Protein AF-A0A5J4UKJ0-F1 (afdb_monomer)

pLDDT: mean 83.75, std 16.02, range [22.34, 98.19]

Structure (mmCIF, N/CA/C/O backbone):
data_AF-A0A5J4UKJ0-F1
#
_entry.id   AF-A0A5J4UKJ0-F1
#
loop_
_atom_site.group_PDB
_atom_site.id
_atom_site.type_symbol
_atom_site.label_atom_id
_atom_site.label_alt_id
_atom_site.label_comp_id
_atom_site.label_asym_id
_atom_site.label_entity_id
_atom_site.label_seq_id
_atom_site.pdbx_PDB_ins_code
_atom_site.Cartn_x
_atom_site.Cartn_y
_atom_site.Cartn_z
_atom_site.occupancy
_atom_site.B_iso_or_equiv
_atom_site.auth_seq_id
_atom_site.auth_comp_id
_atom_site.auth_asym_id
_atom_site.auth_atom_id
_atom_site.pdbx_PDB_model_num
ATOM 1 N N . MET A 1 1 ? 19.623 18.572 -27.102 1.00 24.42 1 MET A N 1
ATOM 2 C CA . MET A 1 1 ? 20.780 17.659 -27.180 1.00 24.42 1 MET A CA 1
ATOM 3 C C . MET A 1 1 ? 20.244 16.347 -27.713 1.00 24.42 1 MET A C 1
ATOM 5 O O . MET A 1 1 ? 19.317 15.812 -27.127 1.00 24.42 1 MET A O 1
ATOM 9 N N . GLN A 1 2 ? 20.684 15.974 -28.908 1.00 22.34 2 GLN A N 1
ATOM 10 C CA . GLN A 1 2 ? 20.144 14.882 -29.719 1.00 22.34 2 GLN A CA 1
ATOM 11 C C . GLN A 1 2 ? 20.624 13.553 -29.116 1.00 22.34 2 GLN A C 1
ATOM 13 O O . GLN A 1 2 ? 21.831 13.385 -28.969 1.00 22.34 2 GLN A O 1
ATOM 18 N N . MET A 1 3 ? 19.720 12.648 -28.732 1.00 24.41 3 MET A N 1
ATOM 19 C CA . MET A 1 3 ? 20.091 11.296 -28.297 1.00 24.41 3 MET A CA 1
ATOM 20 C C . MET A 1 3 ? 19.554 10.270 -29.291 1.00 24.41 3 MET A C 1
ATOM 22 O O . MET A 1 3 ? 18.422 10.373 -29.759 1.00 24.41 3 MET A O 1
ATOM 26 N N . ALA A 1 4 ? 20.449 9.363 -29.677 1.00 22.36 4 ALA A N 1
ATOM 27 C CA . ALA A 1 4 ? 20.263 8.343 -30.693 1.00 22.36 4 ALA A CA 1
ATOM 28 C C . ALA A 1 4 ? 19.383 7.204 -30.164 1.00 22.36 4 ALA A C 1
ATOM 30 O O . ALA A 1 4 ? 19.589 6.719 -29.054 1.00 22.36 4 ALA A O 1
ATOM 31 N N . PHE A 1 5 ? 18.421 6.790 -30.985 1.00 34.31 5 PHE A N 1
ATOM 32 C CA . PHE A 1 5 ? 17.485 5.705 -30.714 1.00 34.31 5 PHE A CA 1
ATOM 33 C C . PHE A 1 5 ? 18.082 4.388 -31.219 1.00 34.31 5 PHE A C 1
ATOM 35 O O . PHE A 1 5 ? 18.446 4.302 -32.392 1.00 34.31 5 PHE A O 1
ATOM 42 N N . ASN A 1 6 ? 18.181 3.374 -30.355 1.00 27.73 6 ASN A N 1
ATOM 43 C CA . ASN A 1 6 ? 18.353 1.992 -30.804 1.00 27.73 6 ASN A CA 1
ATOM 44 C C . ASN A 1 6 ? 16.965 1.408 -31.108 1.00 27.73 6 ASN A C 1
ATOM 46 O O . ASN A 1 6 ? 15.985 1.736 -30.444 1.00 27.73 6 ASN A O 1
ATOM 50 N N . GLU A 1 7 ? 16.895 0.624 -32.177 1.00 33.03 7 GLU A N 1
ATOM 51 C CA . GLU A 1 7 ? 15.689 0.315 -32.947 1.00 33.03 7 GLU A CA 1
ATOM 52 C C . GLU A 1 7 ? 14.550 -0.350 -32.141 1.00 33.03 7 GLU A C 1
ATOM 54 O O . GLU A 1 7 ? 14.769 -1.194 -31.274 1.00 33.03 7 GLU A O 1
ATOM 59 N N . THR A 1 8 ? 13.313 0.020 -32.509 1.00 34.66 8 THR A N 1
ATOM 60 C CA . THR A 1 8 ? 11.993 -0.458 -32.032 1.00 34.66 8 THR A CA 1
ATOM 61 C C . THR A 1 8 ? 11.565 -0.096 -30.602 1.00 34.66 8 THR A C 1
ATOM 63 O O . THR A 1 8 ? 11.356 -0.949 -29.753 1.00 34.66 8 THR A O 1
ATOM 66 N N . THR A 1 9 ? 11.276 1.186 -30.371 1.00 39.12 9 THR A N 1
ATOM 67 C CA . THR A 1 9 ? 10.299 1.620 -29.354 1.00 39.12 9 THR A CA 1
ATOM 68 C C . THR A 1 9 ? 9.378 2.660 -29.987 1.00 39.12 9 THR A C 1
ATOM 70 O O . THR A 1 9 ? 9.799 3.765 -30.321 1.00 39.12 9 THR A O 1
ATOM 73 N N . HIS A 1 10 ? 8.116 2.297 -30.217 1.00 35.12 10 HIS A N 1
ATOM 74 C CA . HIS A 1 10 ? 7.087 3.256 -30.615 1.00 35.12 10 HIS A CA 1
ATOM 75 C C . HIS A 1 10 ? 6.505 3.892 -29.348 1.00 35.12 10 HIS A C 1
ATOM 77 O O . HIS A 1 10 ? 5.728 3.259 -28.641 1.00 35.12 10 HIS A O 1
ATOM 83 N N . ILE A 1 11 ? 6.889 5.138 -29.064 1.00 50.06 11 ILE A N 1
ATOM 84 C CA . ILE A 1 11 ? 6.358 5.955 -27.964 1.00 50.06 11 ILE A CA 1
ATOM 85 C C . ILE A 1 11 ? 5.859 7.274 -28.561 1.00 50.06 11 ILE A C 1
ATOM 87 O O . ILE A 1 11 ? 6.672 7.982 -29.138 1.00 50.06 11 ILE A O 1
ATOM 91 N N . GLU A 1 12 ? 4.561 7.579 -28.429 1.00 34.72 12 GLU A N 1
ATOM 92 C CA . GLU A 1 12 ? 3.925 8.914 -28.274 1.00 34.72 12 GLU A CA 1
ATOM 93 C C . GLU A 1 12 ? 2.389 8.723 -28.093 1.00 34.72 12 GLU A C 1
ATOM 95 O O . GLU A 1 12 ? 1.865 7.759 -28.655 1.00 34.72 12 GLU A O 1
ATOM 100 N N . PRO A 1 13 ? 1.637 9.591 -27.361 1.00 44.81 13 PRO A N 1
ATOM 101 C CA . PRO A 1 13 ? 1.963 10.985 -27.049 1.00 44.81 13 PRO A CA 1
ATOM 102 C C . PRO A 1 13 ? 1.924 11.407 -25.565 1.00 44.81 13 PRO A C 1
ATOM 104 O O . PRO A 1 13 ? 1.395 10.738 -24.677 1.00 44.81 13 PRO A O 1
ATOM 107 N N . LEU A 1 14 ? 2.486 12.608 -25.368 1.00 49.25 14 LEU A N 1
ATOM 108 C CA . LEU A 1 14 ? 2.484 13.463 -24.181 1.00 49.25 14 LEU A CA 1
ATOM 109 C C . LEU A 1 14 ? 1.100 13.647 -23.527 1.00 49.25 14 LEU A C 1
ATOM 111 O O . LEU A 1 14 ? 0.116 13.901 -24.217 1.00 49.25 14 LEU A O 1
ATOM 115 N N . ASN A 1 15 ? 1.094 13.737 -22.190 1.00 41.84 15 ASN A N 1
ATOM 116 C CA . ASN A 1 15 ? 0.658 14.950 -21.481 1.00 41.84 15 ASN A CA 1
ATOM 117 C C . ASN A 1 15 ? 1.256 15.005 -20.062 1.00 41.84 15 ASN A C 1
ATOM 119 O O . ASN A 1 15 ? 0.846 14.228 -19.214 1.00 41.84 15 ASN A O 1
ATOM 123 N N . SER A 1 16 ? 2.228 15.928 -19.919 1.00 45.34 16 SER A N 1
ATOM 124 C CA . SER A 1 16 ? 2.853 16.619 -18.763 1.00 45.34 16 SER A CA 1
ATOM 125 C C . SER A 1 16 ? 3.630 15.903 -17.637 1.00 45.34 16 SER A C 1
ATOM 127 O O . SER A 1 16 ? 3.549 16.346 -16.499 1.00 45.34 16 SER A O 1
ATOM 129 N N . ALA A 1 17 ? 4.508 14.932 -17.901 1.00 48.66 17 ALA A N 1
ATOM 130 C CA . ALA A 1 17 ? 5.599 14.635 -16.952 1.00 48.66 17 ALA A CA 1
ATOM 131 C C . ALA A 1 17 ? 6.790 15.596 -17.164 1.00 48.66 17 ALA A C 1
ATOM 133 O O . ALA A 1 17 ? 7.123 15.917 -18.306 1.00 48.66 17 ALA A O 1
ATOM 134 N N . LYS A 1 18 ? 7.448 16.055 -16.083 1.00 50.41 18 LYS A N 1
ATOM 135 C CA . LYS A 1 18 ? 8.564 17.030 -16.141 1.00 50.41 18 LYS A CA 1
ATOM 136 C C . LYS A 1 18 ? 9.736 16.519 -16.979 1.00 50.41 18 LYS A C 1
ATOM 138 O O . LYS A 1 18 ? 10.381 17.298 -17.680 1.00 50.41 18 LYS A O 1
ATOM 143 N N . GLN A 1 19 ? 10.008 15.219 -16.903 1.00 53.56 19 GLN A N 1
ATOM 144 C CA . GLN A 1 19 ? 11.023 14.574 -17.716 1.00 53.56 19 GLN A CA 1
ATOM 145 C C . GLN A 1 19 ? 10.662 13.109 -17.959 1.00 53.56 19 GLN A C 1
ATOM 147 O O . GLN A 1 19 ? 10.437 12.356 -17.015 1.00 53.56 19 GLN A O 1
ATOM 152 N N . VAL A 1 20 ? 10.629 12.731 -19.236 1.00 57.94 20 VAL A N 1
ATOM 153 C CA . VAL A 1 20 ? 10.491 11.350 -19.697 1.00 57.94 20 VAL A CA 1
ATOM 154 C C . VAL A 1 20 ? 11.797 10.966 -20.386 1.00 57.94 20 VAL A C 1
ATOM 156 O O . VAL A 1 20 ? 12.246 11.691 -21.277 1.00 57.94 20 VAL A O 1
ATOM 159 N N . ARG A 1 21 ? 12.429 9.865 -19.969 1.00 57.31 21 ARG A N 1
ATOM 160 C CA . ARG A 1 21 ? 13.635 9.316 -20.616 1.00 57.31 21 ARG A CA 1
ATOM 161 C C . ARG A 1 21 ? 13.421 7.852 -20.982 1.00 57.31 21 ARG A C 1
ATOM 163 O O . ARG A 1 21 ? 12.745 7.131 -20.256 1.00 57.31 21 ARG A O 1
ATOM 170 N N . THR A 1 22 ? 14.019 7.410 -22.082 1.00 59.03 22 THR A N 1
ATOM 171 C CA . THR A 1 22 ? 14.169 5.984 -22.395 1.00 59.03 22 THR A CA 1
ATOM 172 C C . THR A 1 22 ? 15.401 5.488 -21.640 1.00 59.03 22 THR A C 1
ATOM 174 O O . THR A 1 22 ? 16.513 5.762 -22.091 1.00 59.03 22 THR A O 1
ATOM 177 N N . ASN A 1 23 ? 15.205 4.826 -20.494 1.00 61.12 23 ASN A N 1
ATOM 178 C CA . ASN A 1 23 ? 16.255 4.296 -19.612 1.00 61.12 23 ASN A CA 1
ATOM 179 C C . ASN A 1 23 ? 17.172 5.367 -18.961 1.00 61.12 23 ASN A C 1
ATOM 181 O O . ASN A 1 23 ? 17.972 6.029 -19.624 1.00 61.12 23 ASN A O 1
ATOM 185 N N . GLU A 1 24 ? 17.086 5.526 -17.636 1.00 64.06 24 GLU A N 1
ATOM 186 C CA . GLU A 1 24 ? 17.985 6.385 -16.848 1.00 64.06 24 GLU A CA 1
ATOM 187 C C . GLU A 1 24 ? 18.801 5.529 -15.878 1.00 64.06 24 GLU A C 1
ATOM 189 O O . GLU A 1 24 ? 18.256 4.823 -15.033 1.00 64.06 24 GLU A O 1
ATOM 194 N N . GLY A 1 25 ? 20.128 5.550 -16.035 1.00 68.31 25 GLY A N 1
ATOM 195 C CA . GLY A 1 25 ? 21.046 4.829 -15.152 1.00 68.31 25 GLY A CA 1
ATOM 196 C C . GLY A 1 25 ? 20.957 3.300 -15.213 1.00 68.31 25 GLY A C 1
ATOM 197 O O . GLY A 1 25 ? 21.707 2.656 -14.492 1.00 68.31 25 GLY A O 1
ATOM 198 N N . GLY A 1 26 ? 20.116 2.711 -16.073 1.00 79.56 26 GLY A N 1
ATOM 199 C CA . GLY A 1 26 ? 19.833 1.271 -16.134 1.00 79.56 26 GLY A CA 1
ATOM 200 C C . GLY A 1 26 ? 18.426 0.885 -15.657 1.00 79.56 26 GLY A C 1
ATOM 201 O O . GLY A 1 26 ? 18.104 -0.303 -15.666 1.00 79.56 26 GLY A O 1
ATOM 202 N N . SER A 1 27 ? 17.596 1.854 -15.250 1.00 88.94 27 SER A N 1
ATOM 203 C CA . SER A 1 27 ? 16.223 1.645 -14.771 1.00 88.94 27 SER A CA 1
ATOM 204 C C . SER A 1 27 ? 15.179 2.276 -15.702 1.00 88.94 27 SER A C 1
ATOM 206 O O . SER A 1 27 ? 15.446 3.282 -16.365 1.00 88.94 27 SER A O 1
ATOM 208 N N . GLY A 1 28 ? 13.974 1.699 -15.749 1.00 87.50 28 GLY A N 1
ATOM 209 C CA . GLY A 1 28 ? 12.903 2.156 -16.643 1.00 87.50 28 GLY A CA 1
ATOM 210 C C . GLY A 1 28 ? 13.187 1.773 -18.093 1.00 87.50 28 GLY A C 1
ATOM 211 O O . GLY A 1 28 ? 13.307 2.646 -18.955 1.00 87.50 28 GLY A O 1
ATOM 212 N N . GLY A 1 29 ? 13.356 0.470 -18.339 1.00 87.19 29 GLY A N 1
ATOM 213 C CA . GLY A 1 29 ? 13.814 -0.089 -19.614 1.00 87.19 29 GLY A CA 1
ATOM 214 C C . GLY A 1 29 ? 13.013 0.384 -20.830 1.00 87.19 29 GLY A C 1
ATOM 215 O O . GLY A 1 29 ? 13.587 0.552 -21.903 1.00 87.19 29 GLY A O 1
ATOM 216 N N . GLY A 1 30 ? 11.718 0.660 -20.655 1.00 86.94 30 GLY A N 1
ATOM 217 C CA . GLY A 1 30 ? 10.906 1.390 -21.626 1.00 86.94 30 GLY A CA 1
ATOM 218 C C . GLY A 1 30 ? 10.873 2.887 -21.327 1.00 86.94 30 GLY A C 1
ATOM 219 O O . GLY A 1 30 ? 11.176 3.712 -22.192 1.00 86.94 30 GLY A O 1
ATOM 220 N N . MET A 1 31 ? 10.506 3.245 -20.094 1.00 88.25 31 MET A N 1
ATOM 221 C CA . MET A 1 31 ? 10.308 4.632 -19.700 1.00 88.25 31 MET A CA 1
ATOM 222 C C . MET A 1 31 ? 10.701 4.918 -18.250 1.00 88.25 31 MET A C 1
ATOM 224 O O . MET A 1 31 ? 10.338 4.194 -17.328 1.00 88.25 31 MET A O 1
ATOM 228 N N . TYR A 1 32 ? 11.372 6.047 -18.051 1.00 89.25 32 TYR A N 1
ATOM 229 C CA . TYR A 1 32 ? 11.658 6.645 -16.755 1.00 89.25 32 TYR A CA 1
ATOM 230 C C . TYR A 1 32 ? 10.887 7.960 -16.631 1.00 89.25 32 TYR A C 1
ATOM 232 O O . TYR A 1 32 ? 11.041 8.857 -17.466 1.00 89.25 32 TYR A O 1
ATOM 240 N N . ILE A 1 33 ? 10.052 8.069 -15.600 1.00 85.81 33 ILE A N 1
ATOM 241 C CA . ILE A 1 33 ? 9.220 9.232 -15.309 1.00 85.81 33 ILE A CA 1
ATOM 242 C C . ILE A 1 33 ? 9.657 9.831 -13.979 1.00 85.81 33 ILE A C 1
ATOM 244 O O . ILE A 1 33 ? 9.431 9.249 -12.918 1.00 85.81 33 ILE A O 1
ATOM 248 N N . TYR A 1 34 ? 10.175 11.053 -14.043 1.00 86.38 34 TYR A N 1
ATOM 249 C CA . TYR A 1 34 ? 10.344 11.890 -12.863 1.00 86.38 34 TYR A CA 1
ATOM 250 C C . TYR A 1 34 ? 9.135 12.816 -12.709 1.00 86.38 34 TYR A C 1
ATOM 252 O O . TYR A 1 34 ? 8.921 13.731 -13.517 1.00 86.38 34 TYR A O 1
ATOM 260 N N . PHE A 1 35 ? 8.342 12.580 -11.670 1.00 80.88 35 PHE A N 1
ATOM 261 C CA . PHE A 1 35 ? 7.152 13.354 -11.350 1.00 80.88 35 PHE A CA 1
ATOM 262 C C . PHE A 1 35 ? 7.459 14.408 -10.280 1.00 80.88 35 PHE A C 1
ATOM 264 O O . PHE A 1 35 ? 7.942 14.097 -9.195 1.00 80.88 35 PHE A O 1
ATOM 271 N N . ASP A 1 36 ? 7.168 15.673 -10.584 1.00 76.44 36 ASP A N 1
ATOM 272 C CA . ASP A 1 36 ? 7.397 16.799 -9.677 1.00 76.44 36 ASP A CA 1
ATOM 273 C C . ASP A 1 36 ? 6.064 17.466 -9.329 1.00 76.44 36 ASP A C 1
ATOM 275 O O . ASP A 1 36 ? 5.460 18.142 -10.166 1.00 76.44 36 ASP A O 1
ATOM 279 N N . ILE A 1 37 ? 5.615 17.262 -8.087 1.00 68.62 37 ILE A N 1
ATOM 280 C CA . ILE A 1 37 ? 4.301 17.704 -7.594 1.00 68.62 37 ILE A CA 1
ATOM 281 C C . ILE A 1 37 ? 4.169 19.228 -7.466 1.00 68.62 37 ILE A C 1
ATOM 283 O O . ILE A 1 37 ? 3.051 19.727 -7.362 1.00 68.62 37 ILE A O 1
ATOM 287 N N . TYR A 1 38 ? 5.276 19.984 -7.454 1.00 69.75 38 TYR A N 1
ATOM 288 C CA . TYR A 1 38 ? 5.219 21.448 -7.347 1.00 69.75 38 TYR A CA 1
ATOM 289 C C . TYR A 1 38 ? 4.895 22.141 -8.665 1.00 69.75 38 TYR A C 1
ATOM 291 O O . TYR A 1 38 ? 4.539 23.322 -8.675 1.00 69.75 38 TYR A O 1
ATOM 299 N N . TYR A 1 39 ? 5.007 21.420 -9.774 1.00 69.56 39 TYR A N 1
ATOM 300 C CA . TYR A 1 39 ? 4.634 21.917 -11.086 1.00 69.56 39 TYR A CA 1
ATOM 301 C C . TYR A 1 39 ? 3.359 21.213 -11.543 1.00 69.56 39 TYR A C 1
ATOM 303 O O . TYR A 1 39 ? 3.155 20.052 -11.189 1.00 69.56 39 TYR A O 1
ATOM 311 N N . PRO A 1 40 ? 2.495 21.880 -12.330 1.00 65.31 40 PRO A N 1
ATOM 312 C CA . PRO A 1 40 ? 1.304 21.265 -12.906 1.00 65.31 40 PRO A CA 1
ATOM 313 C C . PRO A 1 40 ? 1.717 20.205 -13.937 1.00 65.31 40 PRO A C 1
ATOM 315 O O . PRO A 1 40 ? 1.754 20.445 -15.144 1.00 65.31 40 PRO A O 1
ATOM 318 N N . SER A 1 41 ? 2.070 19.037 -13.418 1.00 73.25 41 SER A N 1
ATOM 319 C CA . SER A 1 41 ? 2.461 17.846 -14.148 1.00 73.25 41 SER A CA 1
ATOM 320 C C . SER A 1 41 ? 1.328 16.832 -14.049 1.00 73.25 41 SER A C 1
ATOM 322 O O . SER A 1 41 ? 0.650 16.740 -13.027 1.00 73.25 41 SER A O 1
ATOM 324 N N . SER A 1 42 ? 1.108 16.090 -15.121 1.00 80.44 42 SER A N 1
ATOM 325 C CA . SER A 1 42 ? 0.169 14.985 -15.188 1.00 80.44 42 SER A CA 1
ATOM 326 C C . SER A 1 42 ? 0.782 13.852 -16.007 1.00 80.44 42 SER A C 1
ATOM 328 O O . SER A 1 42 ? 1.754 14.049 -16.725 1.00 80.44 42 SER A O 1
ATOM 330 N N . PHE A 1 43 ? 0.269 12.645 -15.866 1.00 83.44 43 PHE A N 1
ATOM 331 C CA . PHE A 1 43 ? 0.560 11.538 -16.757 1.00 83.44 43 PHE A CA 1
ATOM 332 C C . PHE A 1 43 ? -0.701 10.684 -16.828 1.00 83.44 43 PHE A C 1
ATOM 334 O O . PHE A 1 43 ? -1.025 9.931 -15.908 1.00 83.44 43 PHE A O 1
ATOM 341 N N . LEU A 1 44 ? -1.452 10.891 -17.909 1.00 87.00 44 LEU A N 1
ATOM 342 C CA . LEU A 1 44 ? -2.802 10.362 -18.103 1.00 87.00 44 LEU A CA 1
ATOM 343 C C . LEU A 1 44 ? -2.904 9.621 -19.450 1.00 87.00 44 LEU A C 1
ATOM 345 O O . LEU A 1 44 ? -3.649 10.061 -20.334 1.00 87.00 44 LEU A O 1
ATOM 349 N N . PRO A 1 45 ? -2.130 8.542 -19.675 1.00 82.56 45 PRO A N 1
ATOM 350 C CA . PRO A 1 45 ? -2.221 7.778 -20.914 1.00 82.56 45 PRO A CA 1
ATOM 351 C C . PRO A 1 45 ? -3.643 7.236 -21.115 1.00 82.56 45 PRO A C 1
ATOM 353 O O . PRO A 1 45 ? -4.178 6.531 -20.259 1.00 82.56 45 PRO A O 1
ATOM 356 N N . GLN A 1 46 ? -4.254 7.545 -22.264 1.00 83.44 46 GLN A N 1
ATOM 357 C CA . GLN A 1 46 ? -5.523 6.924 -22.672 1.00 83.44 46 GLN A CA 1
ATOM 358 C C . GLN A 1 46 ? -5.303 5.475 -23.109 1.00 83.44 46 GLN A C 1
ATOM 360 O O . GLN A 1 46 ? -6.060 4.587 -22.728 1.00 83.44 46 GLN A O 1
ATOM 365 N N . GLU A 1 47 ? -4.239 5.249 -23.877 1.00 88.06 47 GLU A N 1
ATOM 366 C CA . GLU A 1 47 ? -3.732 3.934 -24.236 1.00 88.06 47 GLU A CA 1
ATOM 367 C C . GLU A 1 47 ? -2.214 4.033 -24.399 1.00 88.06 47 GLU A C 1
ATOM 369 O O . GLU A 1 47 ? -1.718 4.843 -25.181 1.00 88.06 47 GLU A O 1
ATOM 374 N N . LEU A 1 48 ? -1.479 3.232 -23.634 1.00 86.88 48 LEU A N 1
ATOM 375 C CA . LEU A 1 48 ? -0.029 3.127 -23.731 1.00 86.88 48 LEU A CA 1
ATOM 376 C C . LEU A 1 48 ? 0.364 1.668 -23.539 1.00 86.88 48 LEU A C 1
ATOM 378 O O . LEU A 1 48 ? 0.041 1.065 -22.517 1.00 86.88 48 LEU A O 1
ATOM 382 N N . ILE A 1 49 ? 1.059 1.110 -24.525 1.00 91.25 49 ILE A N 1
ATOM 383 C CA . ILE A 1 49 ? 1.546 -0.266 -24.485 1.00 91.25 49 ILE A CA 1
ATOM 384 C C . ILE A 1 49 ? 3.062 -0.223 -24.321 1.00 91.25 49 ILE A C 1
ATOM 386 O O . ILE A 1 49 ? 3.747 0.362 -25.156 1.00 91.25 49 ILE A O 1
ATOM 390 N N . ILE A 1 50 ? 3.579 -0.859 -23.271 1.00 88.75 50 ILE A N 1
ATOM 391 C CA . ILE A 1 50 ? 5.013 -1.111 -23.101 1.00 88.75 50 ILE A CA 1
ATOM 392 C C . ILE A 1 50 ? 5.226 -2.605 -23.006 1.00 88.75 50 ILE A C 1
ATOM 394 O O . ILE A 1 50 ? 4.732 -3.267 -22.094 1.00 88.75 50 ILE A O 1
ATOM 398 N N . HIS A 1 51 ? 5.963 -3.139 -23.963 1.00 93.00 51 HIS A N 1
ATOM 399 C CA . HIS A 1 51 ? 6.211 -4.560 -24.027 1.00 93.00 51 HIS A CA 1
ATOM 400 C C . HIS A 1 51 ? 7.671 -4.851 -24.325 1.00 93.00 51 HIS A C 1
ATOM 402 O O . HIS A 1 51 ? 8.343 -4.060 -24.987 1.00 93.00 51 HIS A O 1
ATOM 408 N N . GLU A 1 52 ? 8.133 -5.998 -23.830 1.00 92.94 52 GLU A N 1
ATOM 409 C CA . GLU A 1 52 ? 9.458 -6.565 -24.105 1.00 92.94 52 GLU A CA 1
ATOM 410 C C . GLU A 1 52 ? 10.621 -5.603 -23.801 1.00 92.94 52 GLU A C 1
ATOM 412 O O . GLU A 1 52 ? 11.716 -5.721 -24.352 1.00 92.94 52 GLU A O 1
ATOM 417 N N . CYS A 1 53 ? 10.398 -4.643 -22.902 1.00 92.31 53 CYS A N 1
ATOM 418 C CA . CYS A 1 53 ? 11.418 -3.713 -22.448 1.00 92.31 53 CYS A CA 1
ATOM 419 C C . CYS A 1 53 ? 12.279 -4.346 -21.354 1.00 92.31 53 CYS A C 1
ATOM 421 O O . CYS A 1 53 ? 11.840 -5.244 -20.630 1.00 92.31 53 CYS A O 1
ATOM 423 N N . ARG A 1 54 ? 13.530 -3.887 -21.240 1.00 91.44 54 ARG A N 1
ATOM 424 C CA . ARG A 1 54 ? 14.509 -4.494 -20.338 1.00 91.44 54 ARG A CA 1
ATOM 425 C C . ARG A 1 54 ? 15.264 -3.463 -19.512 1.00 91.44 54 ARG A C 1
ATOM 427 O O . ARG A 1 54 ? 15.907 -2.579 -20.074 1.00 91.44 54 ARG A O 1
ATOM 434 N N . ALA A 1 55 ? 15.250 -3.635 -18.194 1.00 92.75 55 ALA A N 1
ATOM 435 C CA . ALA A 1 55 ? 16.131 -2.938 -17.264 1.00 92.75 55 ALA A CA 1
ATOM 436 C C . ALA A 1 55 ? 17.274 -3.870 -16.851 1.00 92.75 55 ALA A C 1
ATOM 438 O O . ALA A 1 55 ? 17.046 -5.005 -16.431 1.00 92.75 55 ALA A O 1
ATOM 439 N N . ILE A 1 56 ? 18.506 -3.390 -17.001 1.00 89.81 56 ILE A N 1
ATOM 440 C CA . ILE A 1 56 ? 19.741 -4.160 -16.807 1.00 89.81 56 ILE A CA 1
ATOM 441 C C . ILE A 1 56 ? 20.580 -3.442 -15.753 1.00 89.81 56 ILE A C 1
ATOM 443 O O . ILE A 1 56 ? 20.632 -2.209 -15.737 1.00 89.81 56 ILE A O 1
ATOM 447 N N . ILE A 1 57 ? 21.244 -4.204 -14.887 1.00 88.75 57 ILE A N 1
ATOM 448 C CA . ILE A 1 57 ? 22.181 -3.665 -13.908 1.00 88.75 57 ILE A CA 1
ATOM 449 C C . ILE A 1 57 ? 23.331 -2.983 -14.650 1.00 88.75 57 ILE A C 1
ATOM 451 O O . ILE A 1 57 ? 23.970 -3.541 -15.544 1.00 88.75 57 ILE A O 1
ATOM 455 N N . ASN A 1 58 ? 23.597 -1.743 -14.267 1.00 83.88 58 ASN A N 1
ATOM 456 C CA . ASN A 1 58 ? 24.661 -0.949 -14.838 1.00 83.88 58 ASN A CA 1
ATOM 457 C C . ASN A 1 58 ? 26.013 -1.478 -14.353 1.00 83.88 58 ASN A C 1
ATOM 459 O O . ASN A 1 58 ? 26.200 -1.788 -13.177 1.00 83.88 58 ASN A O 1
ATOM 463 N N . THR A 1 59 ? 26.970 -1.578 -15.270 1.00 83.38 59 THR A N 1
ATOM 464 C CA . THR A 1 59 ? 28.335 -2.008 -14.955 1.00 83.38 59 THR A CA 1
ATOM 465 C C . THR A 1 59 ? 29.187 -0.890 -14.362 1.00 83.38 59 THR A C 1
ATOM 467 O O . THR A 1 59 ? 30.279 -1.162 -13.868 1.00 83.38 59 THR A O 1
ATOM 470 N N . ASP A 1 60 ? 28.724 0.359 -14.441 1.00 79.75 60 ASP A N 1
ATOM 471 C CA . ASP A 1 60 ? 29.374 1.498 -13.805 1.00 79.75 60 ASP A CA 1
ATOM 472 C C . ASP A 1 60 ? 29.169 1.449 -12.277 1.00 79.75 60 ASP A C 1
ATOM 474 O O . ASP A 1 60 ? 28.020 1.466 -11.818 1.00 79.75 60 ASP A O 1
ATOM 478 N N . PRO A 1 61 ? 30.250 1.406 -11.472 1.00 73.62 61 PRO A N 1
ATOM 479 C CA . PRO A 1 61 ? 30.163 1.426 -10.016 1.00 73.62 61 PRO A CA 1
ATOM 480 C C . PRO A 1 61 ? 29.383 2.615 -9.440 1.00 73.62 61 PRO A C 1
ATOM 482 O O . PRO A 1 61 ? 28.837 2.477 -8.351 1.00 73.62 61 PRO A O 1
ATOM 485 N N . GLU A 1 62 ? 29.318 3.754 -10.141 1.00 71.25 62 GLU A N 1
ATOM 486 C CA . GLU A 1 62 ? 28.558 4.934 -9.701 1.00 71.25 62 GLU A CA 1
ATOM 487 C C . GLU A 1 62 ? 27.039 4.692 -9.724 1.00 71.25 62 GLU A C 1
ATOM 489 O O . GLU A 1 62 ? 26.319 5.237 -8.892 1.00 71.25 62 GLU A O 1
ATOM 494 N N . TYR A 1 63 ? 26.555 3.829 -10.624 1.00 68.00 63 TYR A N 1
ATOM 495 C CA . TYR A 1 63 ? 25.124 3.569 -10.854 1.00 68.00 63 TYR A CA 1
ATOM 496 C C . TYR A 1 63 ? 24.697 2.135 -10.501 1.00 68.00 63 TYR A C 1
ATOM 498 O O . TYR A 1 63 ? 23.562 1.717 -10.756 1.00 68.00 63 TYR A O 1
ATOM 506 N N . LEU A 1 64 ? 25.599 1.347 -9.913 1.00 68.50 64 LEU A N 1
ATOM 507 C CA . LEU A 1 64 ? 25.381 -0.074 -9.639 1.00 68.50 64 LEU A CA 1
ATOM 508 C C . LEU A 1 64 ? 24.239 -0.320 -8.637 1.00 68.50 64 LEU A C 1
ATOM 510 O O . LEU A 1 64 ? 23.642 -1.392 -8.623 1.00 68.50 64 LEU A O 1
ATOM 514 N N . HIS A 1 65 ? 23.928 0.663 -7.792 1.00 67.31 65 HIS A N 1
ATOM 515 C CA . HIS A 1 65 ? 22.949 0.530 -6.712 1.00 67.31 65 HIS A CA 1
ATOM 516 C C . HIS A 1 65 ? 21.526 0.981 -7.114 1.00 67.31 65 HIS A C 1
ATOM 518 O O . HIS A 1 65 ? 20.581 0.701 -6.380 1.00 67.31 65 HIS A O 1
ATOM 524 N N . GLN A 1 66 ? 21.358 1.624 -8.281 1.00 76.25 66 GLN A N 1
ATOM 525 C CA . GLN A 1 66 ? 20.096 2.234 -8.751 1.00 76.25 66 GLN A CA 1
ATOM 526 C C . GLN A 1 66 ? 19.672 1.784 -10.159 1.00 76.25 66 GLN A C 1
ATOM 528 O O . GLN A 1 66 ? 18.840 2.416 -10.813 1.00 76.25 66 GLN A O 1
ATOM 533 N N . SER A 1 67 ? 20.247 0.693 -10.651 1.00 88.62 67 SER A N 1
ATOM 534 C CA . SER A 1 67 ? 20.016 0.169 -11.999 1.00 88.62 67 SER A CA 1
ATOM 535 C C . SER A 1 67 ? 19.261 -1.156 -11.969 1.00 88.62 67 SER A C 1
ATOM 537 O O . SER A 1 67 ? 19.145 -1.790 -10.923 1.00 88.62 67 SER A O 1
ATOM 539 N N . GLY A 1 68 ? 18.717 -1.586 -13.106 1.00 91.38 68 GLY A N 1
ATOM 540 C CA . GLY A 1 68 ? 18.032 -2.871 -13.223 1.00 91.38 68 GLY A CA 1
ATOM 541 C C . GLY A 1 68 ? 16.619 -2.913 -12.639 1.00 91.38 68 GLY A C 1
ATOM 542 O O . GLY A 1 68 ? 16.036 -3.992 -12.606 1.00 91.38 68 GLY A O 1
ATOM 543 N N . PHE A 1 69 ? 16.055 -1.788 -12.189 1.00 94.94 69 PHE A N 1
ATOM 544 C CA . PHE A 1 69 ? 14.661 -1.703 -11.737 1.00 94.94 69 PHE A CA 1
ATOM 545 C C . PHE A 1 69 ? 13.738 -1.308 -12.890 1.00 94.94 69 PHE A C 1
ATOM 547 O O . PHE A 1 69 ? 14.155 -0.567 -13.782 1.00 94.94 69 PHE A O 1
ATOM 554 N N . ALA A 1 70 ? 12.470 -1.721 -12.835 1.00 95.62 70 ALA A N 1
ATOM 555 C CA . ALA A 1 70 ? 11.449 -1.351 -13.815 1.00 95.62 70 ALA A CA 1
ATOM 556 C C . ALA A 1 70 ? 11.798 -1.730 -15.261 1.00 95.62 70 ALA A C 1
ATOM 558 O O . ALA A 1 70 ? 12.270 -0.894 -16.036 1.00 95.62 70 ALA A O 1
ATOM 559 N N . GLY A 1 71 ? 11.502 -2.964 -15.671 1.00 93.25 71 GLY A N 1
ATOM 560 C CA . GLY A 1 71 ? 11.701 -3.386 -17.061 1.00 93.25 71 GLY A CA 1
ATOM 561 C C . GLY A 1 71 ? 10.895 -2.523 -18.035 1.00 93.25 71 GLY A C 1
ATOM 562 O O . GLY A 1 71 ? 11.417 -2.104 -19.065 1.00 93.25 71 GLY A O 1
ATOM 563 N N . GLY A 1 72 ? 9.659 -2.183 -17.660 1.00 92.00 72 GLY A N 1
ATOM 564 C CA . GLY A 1 72 ? 8.811 -1.220 -18.363 1.00 92.00 72 GLY A CA 1
ATOM 565 C C . GLY A 1 72 ? 8.989 0.223 -17.874 1.00 92.00 72 GLY A C 1
ATOM 566 O O . GLY A 1 72 ? 9.653 1.023 -18.531 1.00 92.00 72 GLY A O 1
ATOM 567 N N . PHE A 1 73 ? 8.370 0.560 -16.740 1.00 90.12 73 PHE A N 1
ATOM 568 C CA . PHE A 1 73 ? 8.197 1.920 -16.220 1.00 90.12 73 PHE A CA 1
ATOM 569 C C . PHE A 1 73 ? 8.849 2.127 -14.866 1.00 90.12 73 PHE A C 1
ATOM 571 O O . PHE A 1 73 ? 8.480 1.473 -13.893 1.00 90.12 73 PHE A O 1
ATOM 578 N N . PHE A 1 74 ? 9.748 3.096 -14.766 1.00 93.06 74 PHE A N 1
ATOM 579 C CA . PHE A 1 74 ? 10.220 3.587 -13.480 1.00 93.06 74 PHE A CA 1
ATOM 580 C C . PHE A 1 74 ? 9.537 4.918 -13.182 1.00 93.06 74 PHE A C 1
ATOM 582 O O . PHE A 1 74 ? 9.681 5.863 -13.955 1.00 93.06 74 PHE A O 1
ATOM 589 N N . LEU A 1 75 ? 8.783 5.002 -12.089 1.00 91.94 75 LEU A N 1
ATOM 590 C CA . LEU A 1 75 ? 8.109 6.225 -11.658 1.00 91.94 75 LEU A CA 1
ATOM 591 C C . LEU A 1 75 ? 8.728 6.712 -10.354 1.00 91.94 75 LEU A C 1
ATOM 593 O O . LEU A 1 75 ? 8.727 5.984 -9.365 1.00 91.94 75 LEU A O 1
ATOM 597 N N . CYS A 1 76 ? 9.197 7.955 -10.313 1.00 90.88 76 CYS A N 1
ATOM 598 C CA . CYS A 1 76 ? 9.772 8.515 -9.097 1.00 90.88 76 CYS A CA 1
ATOM 599 C C . CYS A 1 76 ? 9.351 9.958 -8.815 1.00 90.88 76 CYS A C 1
ATOM 601 O O . CYS A 1 76 ? 8.879 10.674 -9.697 1.00 90.88 76 CYS A O 1
ATOM 603 N N . SER A 1 77 ? 9.517 10.383 -7.562 1.00 86.12 77 SER A N 1
ATOM 604 C CA . SER A 1 77 ? 9.326 11.768 -7.121 1.00 86.12 77 SER A CA 1
ATOM 605 C C . SER A 1 77 ? 10.290 12.111 -5.988 1.00 86.12 77 SER A C 1
ATOM 607 O O . SER A 1 77 ? 10.597 11.281 -5.134 1.00 86.12 77 SER A O 1
ATOM 609 N N . ARG A 1 78 ? 10.728 13.371 -5.956 1.00 81.88 78 ARG A N 1
ATOM 610 C CA . ARG A 1 78 ? 11.566 13.934 -4.885 1.00 81.88 78 ARG A CA 1
ATOM 611 C C . ARG A 1 78 ? 10.782 14.414 -3.678 1.00 81.88 78 ARG A C 1
ATOM 613 O O . ARG A 1 78 ? 11.315 14.458 -2.583 1.00 81.88 78 ARG A O 1
ATOM 620 N N . TYR A 1 79 ? 9.544 14.850 -3.868 1.00 72.62 79 TYR A N 1
ATOM 621 C CA . TYR A 1 79 ? 8.875 15.650 -2.848 1.00 72.62 79 TYR A CA 1
ATOM 622 C C . TYR A 1 79 ? 7.811 14.869 -2.085 1.00 72.62 79 TYR A C 1
ATOM 624 O O . TYR A 1 79 ? 6.973 14.179 -2.668 1.00 72.62 79 TYR A O 1
ATOM 632 N N . SER A 1 80 ? 7.824 15.051 -0.766 1.00 62.41 80 SER A N 1
ATOM 633 C CA . SER A 1 80 ? 6.675 14.908 0.126 1.00 62.41 80 SER A CA 1
ATOM 634 C C . SER A 1 80 ? 5.848 16.197 0.071 1.00 62.41 80 SER A C 1
ATOM 636 O O . SER A 1 80 ? 6.396 17.290 0.211 1.00 62.41 80 SER A O 1
ATOM 638 N N . GLY A 1 81 ? 4.531 16.126 -0.147 1.00 54.31 81 GLY A N 1
ATOM 639 C CA . GLY A 1 81 ? 3.763 17.372 -0.072 1.00 54.31 81 GLY A CA 1
ATOM 640 C C . GLY A 1 81 ? 2.261 17.319 -0.265 1.00 54.31 81 GLY A C 1
ATOM 641 O O . GLY A 1 81 ? 1.579 18.060 0.431 1.00 54.31 81 GLY A O 1
ATOM 642 N N . TYR A 1 82 ? 1.725 16.493 -1.160 1.00 57.34 82 TYR A N 1
ATOM 643 C CA . TYR A 1 82 ? 0.285 16.491 -1.431 1.00 57.34 82 TYR A CA 1
ATOM 644 C C . TYR A 1 82 ? -0.188 15.120 -1.922 1.00 57.34 82 TYR A C 1
ATOM 646 O O . TYR A 1 82 ? 0.555 14.470 -2.662 1.00 57.34 82 TYR A O 1
ATOM 654 N N . PRO A 1 83 ? -1.409 14.684 -1.554 1.00 58.88 83 PRO A N 1
ATOM 655 C CA . PRO A 1 83 ? -2.033 13.540 -2.197 1.00 58.88 83 PRO A CA 1
ATOM 656 C C . PRO A 1 83 ? -2.218 13.856 -3.682 1.00 58.88 83 PRO A C 1
ATOM 658 O O . PRO A 1 83 ? -2.748 14.910 -4.043 1.00 58.88 83 PRO A O 1
ATOM 661 N N . LEU A 1 84 ? -1.754 12.947 -4.533 1.00 66.81 84 LEU A N 1
ATOM 662 C CA . LEU A 1 84 ? -2.010 13.009 -5.964 1.00 66.81 84 LEU A CA 1
ATOM 663 C C . LEU A 1 84 ? -3.516 13.002 -6.218 1.00 66.81 84 LEU A C 1
ATOM 665 O O . LEU A 1 84 ? -4.243 12.207 -5.617 1.00 66.81 84 LEU A O 1
ATOM 669 N N . SER A 1 85 ? -3.979 13.834 -7.147 1.00 69.38 85 SER A N 1
ATOM 670 C 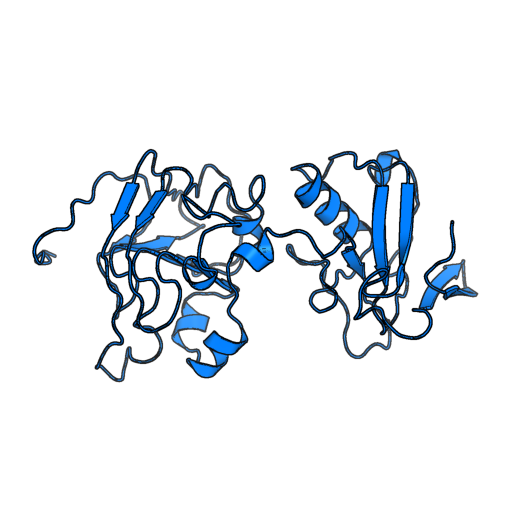CA . SER A 1 85 ? -5.312 13.646 -7.716 1.00 69.38 85 SER A CA 1
ATOM 671 C C . SER A 1 85 ? -5.269 12.658 -8.883 1.00 69.38 85 SER A C 1
ATOM 673 O O . SER A 1 85 ? -4.244 12.462 -9.541 1.00 69.38 85 SER A O 1
ATOM 675 N N . THR A 1 86 ? -6.423 12.077 -9.203 1.00 73.12 86 THR A N 1
ATOM 676 C CA . THR A 1 86 ? -6.608 11.242 -10.400 1.00 73.12 86 THR A CA 1
ATOM 677 C C . THR A 1 86 ? -6.381 12.008 -11.708 1.00 73.12 86 THR A C 1
ATOM 679 O O . THR A 1 86 ? -6.179 11.399 -12.755 1.00 73.12 86 THR A O 1
ATOM 682 N N . ASP A 1 87 ? -6.404 13.342 -11.651 1.00 77.06 87 ASP A N 1
ATOM 683 C CA . ASP A 1 87 ? -6.116 14.233 -12.780 1.00 77.06 87 ASP A CA 1
ATOM 684 C C . ASP A 1 87 ? -4.610 14.498 -12.946 1.00 77.06 87 ASP A C 1
ATOM 686 O O . ASP A 1 87 ? -4.189 15.151 -13.898 1.00 77.06 87 ASP A O 1
ATOM 690 N N . GLN A 1 88 ? -3.783 13.993 -12.027 1.00 80.06 88 GLN A N 1
ATOM 691 C CA . GLN A 1 88 ? -2.328 14.072 -12.096 1.00 80.06 88 GLN A CA 1
ATOM 692 C C . GLN A 1 88 ? -1.707 12.741 -12.507 1.00 80.06 88 GLN A C 1
ATOM 694 O O . GLN A 1 88 ? -0.831 12.733 -13.360 1.00 80.06 88 GLN A O 1
ATOM 699 N N . LEU A 1 89 ? -2.146 11.609 -11.961 1.00 84.81 89 LEU A N 1
ATOM 700 C CA . LEU A 1 89 ? -1.615 10.296 -12.334 1.00 84.81 89 LEU A CA 1
ATOM 701 C C . LEU A 1 89 ? -2.754 9.297 -12.539 1.00 84.81 89 LEU A C 1
ATOM 703 O O . LEU A 1 89 ? -3.580 9.087 -11.654 1.00 84.81 89 LEU A O 1
ATOM 707 N N . ASN A 1 90 ? -2.794 8.683 -13.723 1.00 88.62 90 ASN A N 1
ATOM 708 C CA . ASN A 1 90 ? -3.798 7.684 -14.074 1.00 88.62 90 ASN A CA 1
ATOM 709 C C . ASN A 1 90 ? -3.225 6.683 -15.083 1.00 88.62 90 ASN A C 1
ATOM 711 O O . ASN A 1 90 ? -3.142 6.963 -16.277 1.00 88.62 90 ASN A O 1
ATOM 715 N N . PHE A 1 91 ? -2.898 5.488 -14.603 1.00 90.62 91 PHE A N 1
ATOM 716 C CA . PHE A 1 91 ? -2.325 4.401 -15.393 1.00 90.62 91 PHE A CA 1
ATOM 717 C C . PHE A 1 91 ? -3.375 3.422 -15.942 1.00 90.62 91 PHE A C 1
ATOM 719 O O . PHE A 1 91 ? -3.014 2.354 -16.422 1.00 90.62 91 PHE A O 1
ATOM 726 N N . ARG A 1 92 ? -4.677 3.745 -15.935 1.00 92.00 92 ARG A N 1
ATOM 727 C CA . ARG A 1 92 ? -5.722 2.823 -16.440 1.00 92.00 92 ARG A CA 1
ATOM 728 C C . ARG A 1 92 ? -5.585 2.482 -17.922 1.00 92.00 92 ARG A C 1
ATOM 730 O O . ARG A 1 92 ? -5.977 1.398 -18.336 1.00 92.00 92 ARG A O 1
ATOM 737 N N . GLY A 1 93 ? -5.032 3.396 -18.719 1.00 89.38 93 GLY A N 1
ATOM 738 C CA . GLY A 1 93 ? -4.724 3.147 -20.129 1.00 89.38 93 GLY A CA 1
ATOM 739 C C . GLY A 1 93 ? -3.455 2.324 -20.352 1.00 89.38 93 GLY A C 1
ATOM 740 O O . GLY A 1 93 ? -3.105 2.058 -21.502 1.00 89.38 93 GLY A O 1
ATOM 741 N N . LEU A 1 94 ? -2.740 1.949 -19.286 1.00 91.44 94 LEU A N 1
ATOM 742 C CA . LEU A 1 94 ? -1.468 1.261 -19.394 1.00 91.44 94 LEU A CA 1
ATOM 743 C C . LEU A 1 94 ? -1.631 -0.243 -19.598 1.00 91.44 94 LEU A C 1
ATOM 745 O O . LEU A 1 94 ? -2.349 -0.913 -18.857 1.00 91.44 94 LEU A O 1
ATOM 749 N N . LYS A 1 95 ? -0.889 -0.778 -20.568 1.00 93.88 95 LYS A N 1
ATOM 750 C CA . LYS A 1 95 ? -0.744 -2.211 -20.801 1.00 93.88 95 LYS A CA 1
ATOM 751 C C . LYS A 1 95 ? 0.735 -2.584 -20.849 1.00 93.88 95 LYS A C 1
ATOM 753 O O . LYS A 1 95 ? 1.482 -2.040 -21.661 1.00 93.88 95 LYS A O 1
ATOM 758 N N . ALA A 1 96 ? 1.140 -3.514 -19.996 1.00 93.75 96 ALA A N 1
ATOM 759 C CA . ALA A 1 96 ? 2.507 -3.987 -19.876 1.00 93.75 96 ALA A CA 1
ATOM 760 C C . ALA A 1 96 ? 2.600 -5.490 -20.190 1.00 93.75 96 ALA A C 1
ATOM 762 O O . ALA A 1 96 ? 1.761 -6.263 -19.718 1.00 93.75 96 ALA A O 1
ATOM 763 N N . TYR A 1 97 ? 3.574 -5.904 -21.012 1.00 94.25 97 TYR A N 1
ATOM 764 C CA . TYR A 1 97 ? 3.717 -7.305 -21.438 1.00 94.25 97 TYR A CA 1
ATOM 765 C C . TYR A 1 97 ? 5.176 -7.737 -21.604 1.00 94.25 97 TYR A C 1
ATOM 767 O O . TYR A 1 97 ? 5.918 -7.127 -22.365 1.00 94.25 97 TYR A O 1
ATOM 775 N N . GLY A 1 98 ? 5.579 -8.841 -20.971 1.00 93.62 98 GLY A N 1
ATOM 776 C CA . GLY A 1 98 ? 6.882 -9.472 -21.231 1.00 93.62 98 GLY A CA 1
ATOM 777 C C . GLY A 1 98 ? 8.093 -8.580 -20.935 1.00 93.62 98 GLY A C 1
ATOM 778 O O . GLY A 1 98 ? 9.160 -8.793 -21.507 1.00 93.62 98 GLY A O 1
ATOM 779 N N . ASN A 1 99 ? 7.922 -7.561 -20.091 1.00 95.12 99 ASN A N 1
ATOM 780 C CA . ASN A 1 99 ? 9.014 -6.704 -19.649 1.00 95.12 99 ASN A CA 1
ATOM 781 C C . ASN A 1 99 ? 9.893 -7.463 -18.650 1.00 95.12 99 ASN A C 1
ATOM 783 O O . ASN A 1 99 ? 9.411 -8.348 -17.947 1.00 95.12 99 ASN A O 1
ATOM 787 N N . VAL A 1 100 ? 11.182 -7.131 -18.600 1.00 94.81 100 VAL A N 1
ATOM 788 C CA . VAL A 1 100 ? 12.142 -7.819 -17.731 1.00 94.81 100 VAL A CA 1
ATOM 789 C C . VAL A 1 100 ? 13.010 -6.817 -16.978 1.00 94.81 100 VAL A C 1
ATOM 791 O O . VAL A 1 100 ? 13.653 -5.961 -17.582 1.00 94.81 100 VAL A O 1
ATOM 794 N N . ALA A 1 101 ? 13.084 -6.962 -15.662 1.00 95.50 101 ALA A N 1
ATOM 795 C CA . ALA A 1 101 ? 13.986 -6.228 -14.785 1.00 95.50 101 ALA A CA 1
ATOM 796 C C . ALA A 1 101 ? 14.965 -7.206 -14.127 1.00 95.50 101 ALA A C 1
ATOM 798 O O . ALA A 1 101 ? 14.545 -8.228 -13.585 1.00 95.50 101 ALA A O 1
ATOM 799 N N . GLU A 1 102 ? 16.265 -6.902 -14.157 1.00 94.38 102 GLU A N 1
ATOM 800 C CA . GLU A 1 102 ? 17.275 -7.711 -13.454 1.00 94.38 102 GLU A CA 1
ATOM 801 C C . GLU A 1 102 ? 17.179 -7.610 -11.923 1.00 94.38 102 GLU A C 1
ATOM 803 O O . GLU A 1 102 ? 17.590 -8.545 -11.239 1.00 94.38 102 GLU A O 1
ATOM 808 N N . ASN A 1 103 ? 16.621 -6.513 -11.398 1.00 93.75 103 ASN A N 1
ATOM 809 C CA . ASN A 1 103 ? 16.270 -6.360 -9.986 1.00 93.75 103 ASN A CA 1
ATOM 810 C C . ASN A 1 103 ? 14.764 -6.589 -9.761 1.00 93.75 103 ASN A C 1
ATOM 812 O O . ASN A 1 103 ? 14.347 -7.728 -9.576 1.00 93.75 103 ASN A O 1
ATOM 816 N N . TYR A 1 104 ? 13.956 -5.522 -9.742 1.00 96.12 104 TYR A N 1
ATOM 817 C CA . TYR A 1 104 ? 12.563 -5.557 -9.270 1.00 96.12 104 TYR A CA 1
ATOM 818 C C . TYR A 1 104 ? 11.641 -4.659 -10.093 1.00 96.12 104 TYR A C 1
ATOM 820 O O . TYR A 1 104 ? 12.097 -3.705 -10.733 1.00 96.12 104 TYR A O 1
ATOM 828 N N . GLY A 1 105 ? 10.344 -4.966 -10.055 1.00 96.62 105 GLY A N 1
ATOM 829 C CA . GLY A 1 105 ? 9.319 -4.352 -10.889 1.00 96.62 105 GLY A CA 1
ATOM 830 C C . GLY A 1 105 ? 9.517 -4.732 -12.350 1.00 96.62 105 GLY A C 1
ATOM 831 O O . GLY A 1 105 ? 10.113 -3.978 -13.116 1.00 96.62 105 GLY A O 1
ATOM 832 N N . GLN A 1 106 ? 9.047 -5.909 -12.764 1.00 97.06 106 GLN A N 1
ATOM 833 C CA . GLN A 1 106 ? 9.206 -6.346 -14.157 1.00 97.06 106 GLN A CA 1
ATOM 834 C C . GLN A 1 106 ? 8.560 -5.338 -15.117 1.00 97.06 106 GLN A C 1
ATOM 836 O O . GLN A 1 106 ? 9.183 -4.921 -16.095 1.00 97.06 106 GLN A O 1
ATOM 841 N N . SER A 1 107 ? 7.374 -4.834 -14.773 1.00 96.00 107 SER A N 1
ATOM 842 C CA . SER A 1 107 ? 6.650 -3.840 -15.563 1.00 96.00 107 SER A CA 1
ATOM 843 C C . SER A 1 107 ? 6.653 -2.443 -14.955 1.00 96.00 107 SER A C 1
ATOM 845 O O . SER A 1 107 ? 6.810 -1.483 -15.707 1.00 96.00 107 SER A O 1
ATOM 847 N N . LEU A 1 108 ? 6.507 -2.298 -13.637 1.00 96.06 108 LEU A N 1
ATOM 848 C CA . LEU A 1 108 ? 6.480 -0.999 -12.957 1.00 96.06 108 LEU A CA 1
ATOM 849 C C . LEU A 1 108 ? 7.279 -1.053 -11.657 1.00 96.06 108 LEU A C 1
ATOM 851 O O . LEU A 1 108 ? 7.080 -1.951 -10.840 1.00 96.06 108 LEU A O 1
ATOM 855 N N . TYR A 1 109 ? 8.120 -0.043 -11.441 1.00 97.06 109 TYR A N 1
ATOM 856 C CA . TYR A 1 109 ? 8.727 0.223 -10.142 1.00 97.06 109 TYR A CA 1
ATOM 857 C C . TYR A 1 109 ? 8.472 1.669 -9.714 1.00 97.06 109 TYR A C 1
ATOM 859 O O . TYR A 1 109 ? 8.748 2.596 -10.480 1.00 97.06 109 TYR A O 1
ATOM 867 N N . VAL A 1 110 ? 7.945 1.870 -8.502 1.00 95.19 110 VAL A N 1
ATOM 868 C CA . VAL A 1 110 ? 7.578 3.202 -7.990 1.00 95.19 110 VAL A CA 1
ATOM 869 C C . VAL A 1 110 ? 8.425 3.607 -6.780 1.00 95.19 110 VAL A C 1
ATOM 871 O O . VAL A 1 110 ? 8.472 2.890 -5.784 1.00 95.19 110 VAL A O 1
ATOM 874 N N . VAL A 1 111 ? 9.037 4.793 -6.832 1.00 94.31 111 VAL A N 1
ATOM 875 C CA . VAL A 1 111 ? 9.807 5.410 -5.735 1.00 94.31 111 VAL A CA 1
ATOM 876 C C . VAL A 1 111 ? 9.202 6.760 -5.362 1.00 94.31 111 VAL A C 1
ATOM 878 O O . VAL A 1 111 ? 9.485 7.783 -5.992 1.00 94.31 111 VAL A O 1
ATOM 881 N N . MET A 1 112 ? 8.319 6.776 -4.365 1.00 90.62 112 MET A N 1
ATOM 882 C CA . MET A 1 112 ? 7.641 8.001 -3.923 1.00 90.62 112 MET A CA 1
ATOM 883 C C . MET A 1 112 ? 7.299 7.923 -2.431 1.00 90.62 112 MET A C 1
ATOM 885 O O . MET A 1 112 ? 7.094 6.845 -1.889 1.00 90.62 112 MET A O 1
ATOM 889 N N . ASN A 1 113 ? 7.125 9.055 -1.750 1.00 88.44 113 ASN A N 1
ATOM 890 C CA . ASN A 1 113 ? 6.633 9.036 -0.363 1.00 88.44 113 ASN A CA 1
ATOM 891 C C . ASN A 1 113 ? 5.154 8.639 -0.237 1.00 88.44 113 ASN A C 1
ATOM 893 O O . ASN A 1 113 ? 4.719 8.271 0.846 1.00 88.44 113 ASN A O 1
ATOM 897 N N . TYR A 1 114 ? 4.387 8.730 -1.324 1.00 85.88 114 TYR A N 1
ATOM 898 C CA . TYR A 1 114 ? 2.933 8.546 -1.333 1.00 85.88 114 TYR A CA 1
ATOM 899 C C . TYR A 1 114 ? 2.486 7.344 -2.179 1.00 85.88 114 TYR A C 1
ATOM 901 O O . TYR A 1 114 ? 1.396 7.330 -2.754 1.00 85.88 114 TYR A O 1
ATOM 909 N N . VAL A 1 115 ? 3.344 6.321 -2.311 1.00 89.62 115 VAL A N 1
ATOM 910 C CA . VAL A 1 115 ? 2.991 5.101 -3.062 1.00 89.62 115 VAL A CA 1
ATOM 911 C C . VAL A 1 115 ? 1.745 4.442 -2.472 1.00 89.62 115 VAL A C 1
ATOM 913 O O . VAL A 1 115 ? 0.903 3.958 -3.226 1.00 89.62 115 VAL A O 1
ATOM 916 N N . LYS A 1 116 ? 1.588 4.474 -1.140 1.00 89.38 116 LYS A N 1
ATOM 917 C CA . LYS A 1 116 ? 0.427 3.895 -0.451 1.00 89.38 116 LYS A CA 1
ATOM 918 C C . LYS A 1 116 ? -0.870 4.588 -0.878 1.00 89.38 116 LYS A C 1
ATOM 920 O O . LYS A 1 116 ? -1.848 3.922 -1.196 1.00 89.38 116 LYS A O 1
ATOM 925 N N . GLU A 1 117 ? -0.860 5.913 -0.938 1.00 86.19 117 GLU A N 1
ATOM 926 C CA . GLU A 1 117 ? -1.971 6.756 -1.370 1.00 86.19 117 GLU A CA 1
ATOM 927 C C . GLU A 1 117 ? -2.286 6.534 -2.847 1.00 86.19 117 GLU A C 1
ATOM 929 O O . GLU A 1 117 ? -3.443 6.310 -3.187 1.00 86.19 117 GLU A O 1
ATOM 934 N N . LEU A 1 118 ? -1.262 6.518 -3.710 1.00 87.25 118 LEU A N 1
ATOM 935 C CA . LEU A 1 118 ? -1.415 6.231 -5.139 1.00 87.25 118 LEU A CA 1
ATOM 936 C C . LEU A 1 118 ? -2.088 4.871 -5.369 1.00 87.25 118 LEU A C 1
ATOM 938 O O . LEU A 1 118 ? -3.012 4.762 -6.172 1.00 87.25 118 LEU A O 1
ATOM 942 N N . CYS A 1 119 ? -1.658 3.847 -4.631 1.00 90.56 119 CYS A N 1
ATOM 943 C CA . CYS A 1 119 ? -2.233 2.506 -4.691 1.00 90.56 119 CYS A CA 1
ATOM 944 C C . CYS A 1 119 ? -3.702 2.473 -4.251 1.00 90.56 119 CYS A C 1
ATOM 946 O O . CYS A 1 119 ? -4.465 1.631 -4.709 1.00 90.56 119 CYS A O 1
ATOM 948 N N . ARG A 1 120 ? -4.116 3.391 -3.379 1.00 85.62 120 ARG A N 1
ATOM 949 C CA . ARG A 1 120 ? -5.471 3.442 -2.820 1.00 85.62 120 ARG A CA 1
ATOM 950 C C . ARG A 1 120 ? -6.408 4.406 -3.529 1.00 85.62 120 ARG A C 1
ATOM 952 O O . ARG A 1 120 ? -7.543 4.568 -3.093 1.00 85.62 120 ARG A O 1
ATOM 959 N N . LEU A 1 121 ? -5.959 5.037 -4.611 1.00 83.31 121 LEU A N 1
ATOM 960 C CA . LEU A 1 121 ? -6.868 5.747 -5.497 1.00 83.31 121 LEU A CA 1
ATOM 961 C C . LEU A 1 121 ? -7.796 4.732 -6.179 1.00 83.31 121 LEU A C 1
ATOM 963 O O . LEU A 1 121 ? -7.332 3.774 -6.807 1.00 83.31 121 LEU A O 1
ATOM 967 N N . GLY A 1 122 ? -9.103 4.975 -6.073 1.00 84.56 122 GLY A N 1
ATOM 968 C CA . GLY A 1 122 ? -10.147 4.092 -6.592 1.00 84.56 122 GLY A CA 1
ATOM 969 C C . GLY A 1 122 ? -10.162 2.714 -5.926 1.00 84.56 122 GLY A C 1
ATOM 970 O O . GLY A 1 122 ? -9.648 2.507 -4.825 1.00 84.56 122 GLY A O 1
ATOM 971 N N . LEU A 1 123 ? -10.723 1.733 -6.633 1.00 84.44 123 LEU A N 1
ATOM 972 C CA . LEU A 1 123 ? -10.874 0.370 -6.124 1.00 84.44 123 LEU A CA 1
ATOM 973 C C . LEU A 1 123 ? -9.750 -0.552 -6.608 1.00 84.44 123 LEU A C 1
ATOM 975 O O . LEU A 1 123 ? -9.520 -0.697 -7.809 1.00 84.44 123 LEU A O 1
ATOM 979 N N . ASN A 1 124 ? -9.108 -1.257 -5.672 1.00 88.62 124 ASN A N 1
ATOM 980 C CA . ASN A 1 124 ? -8.091 -2.281 -5.951 1.00 88.62 124 ASN A CA 1
ATOM 981 C C . ASN A 1 124 ? -6.993 -1.781 -6.912 1.00 88.62 124 ASN A C 1
ATOM 983 O O . ASN A 1 124 ? -6.786 -2.384 -7.969 1.00 88.62 124 ASN A O 1
ATOM 987 N N . GLY A 1 125 ? -6.358 -0.645 -6.605 1.00 90.94 125 GLY A N 1
ATOM 988 C CA . GLY A 1 125 ? -5.239 -0.121 -7.394 1.00 90.94 125 GLY A CA 1
ATOM 989 C C . GLY A 1 125 ? -5.616 0.401 -8.777 1.00 90.94 125 GLY A C 1
ATOM 990 O O . GLY A 1 125 ? -4.746 0.462 -9.645 1.00 90.94 125 GLY A O 1
ATOM 991 N N . GLU A 1 126 ? -6.889 0.751 -9.012 1.00 91.38 126 GLU A N 1
ATOM 992 C CA . GLU A 1 126 ? -7.432 1.123 -10.329 1.00 91.38 126 GLU A CA 1
ATOM 993 C C . GLU A 1 126 ? -6.517 2.087 -11.097 1.00 91.38 126 GLU A C 1
ATOM 995 O O . GLU A 1 126 ? -6.242 1.879 -12.276 1.00 91.38 126 GLU A O 1
ATOM 1000 N N . TYR A 1 127 ? -5.997 3.111 -10.423 1.00 91.31 127 TYR A N 1
ATOM 1001 C CA . TYR A 1 127 ? -5.226 4.178 -11.058 1.00 91.31 127 TYR A CA 1
ATOM 1002 C C . TYR A 1 127 ? -3.743 3.866 -11.264 1.00 91.31 127 TYR A C 1
ATOM 1004 O O . TYR A 1 127 ? -3.064 4.680 -11.884 1.00 91.31 127 TYR A O 1
ATOM 1012 N N . VAL A 1 128 ? -3.237 2.721 -10.800 1.00 92.62 128 VAL A N 1
ATOM 1013 C CA . VAL A 1 128 ? -1.812 2.351 -10.899 1.00 92.62 128 VAL A CA 1
ATOM 1014 C C . VAL A 1 128 ? -1.576 1.008 -11.593 1.00 92.62 128 VAL A C 1
ATOM 1016 O O . VAL A 1 128 ? -0.555 0.838 -12.253 1.00 92.62 128 VAL A O 1
ATOM 1019 N N . LYS A 1 129 ? -2.517 0.063 -11.503 1.00 94.75 129 LYS A N 1
ATOM 1020 C CA . LYS A 1 129 ? -2.264 -1.333 -11.887 1.00 94.75 129 LYS A CA 1
ATOM 1021 C C . LYS A 1 129 ? -2.246 -1.616 -13.394 1.00 94.75 129 LYS A C 1
ATOM 1023 O O . LYS A 1 129 ? -1.741 -2.656 -13.807 1.00 94.75 129 LYS A O 1
ATOM 1028 N N . GLY A 1 130 ? -2.813 -0.737 -14.224 1.00 94.88 130 GLY A N 1
ATOM 1029 C CA . GLY A 1 130 ? -2.935 -0.978 -15.668 1.00 94.88 130 GLY A CA 1
ATOM 1030 C C . GLY A 1 130 ? -3.660 -2.297 -15.975 1.00 94.88 130 GLY A C 1
ATOM 1031 O O . GLY A 1 130 ? -4.785 -2.509 -15.523 1.00 94.88 130 GLY A O 1
ATOM 1032 N N . ASN A 1 131 ? -3.011 -3.195 -16.721 1.00 96.00 131 ASN A N 1
ATOM 1033 C CA . ASN A 1 131 ? -3.513 -4.535 -17.048 1.00 96.00 131 ASN A CA 1
ATOM 1034 C C . ASN A 1 131 ? -3.118 -5.646 -16.050 1.00 96.00 131 ASN A C 1
ATOM 1036 O O . ASN A 1 131 ? -3.362 -6.814 -16.355 1.00 96.00 131 ASN A O 1
ATOM 1040 N N . TYR A 1 132 ? -2.523 -5.320 -14.897 1.00 97.50 132 TYR A N 1
ATOM 1041 C CA . TYR A 1 132 ? -2.241 -6.290 -13.833 1.00 97.50 132 TYR A CA 1
ATOM 1042 C C . TYR A 1 132 ? -3.536 -6.867 -13.240 1.00 97.50 132 TYR A C 1
ATOM 1044 O O . TYR A 1 132 ? -4.518 -6.152 -13.008 1.00 97.50 132 TYR A O 1
ATOM 1052 N N . SER A 1 133 ? -3.521 -8.171 -12.976 1.00 96.25 133 SER A N 1
ATOM 1053 C CA . SER A 1 133 ? -4.608 -8.938 -12.365 1.00 96.25 133 SER A CA 1
ATOM 1054 C C . SER A 1 133 ? -4.165 -9.459 -11.002 1.00 96.25 133 SER A C 1
ATOM 1056 O O . SER A 1 133 ? -3.223 -10.244 -10.943 1.00 96.25 133 SER A O 1
ATOM 1058 N N . ASP A 1 134 ? -4.913 -9.132 -9.942 1.00 94.50 134 ASP A N 1
ATOM 1059 C CA . ASP A 1 134 ? -4.699 -9.663 -8.578 1.00 94.50 134 ASP A CA 1
ATOM 1060 C C . ASP A 1 134 ? -4.841 -11.209 -8.499 1.00 94.50 134 ASP A C 1
ATOM 1062 O O . ASP A 1 134 ? -4.645 -11.812 -7.444 1.00 94.50 134 ASP A O 1
ATOM 1066 N N . ILE A 1 135 ? -5.275 -11.865 -9.586 1.00 94.88 135 ILE A N 1
ATOM 1067 C CA . ILE A 1 135 ? -5.472 -13.320 -9.677 1.00 94.88 135 ILE A CA 1
ATOM 1068 C C . ILE A 1 135 ? -4.401 -13.976 -10.554 1.00 94.88 135 ILE A C 1
ATOM 1070 O O . ILE A 1 135 ? -3.929 -15.064 -10.225 1.00 94.88 135 ILE A O 1
ATOM 1074 N N . ASP A 1 136 ? -4.057 -13.345 -11.679 1.00 96.06 136 ASP A N 1
ATOM 1075 C CA . ASP A 1 136 ? -3.296 -13.997 -12.754 1.00 96.06 136 ASP A CA 1
ATOM 1076 C C . ASP A 1 136 ? -1.876 -13.449 -12.929 1.00 96.06 136 ASP A C 1
ATOM 1078 O O . ASP A 1 136 ? -1.054 -14.093 -13.579 1.00 96.06 136 ASP A O 1
ATOM 1082 N N . SER A 1 137 ? -1.593 -12.246 -12.425 1.00 96.88 137 SER A N 1
ATOM 1083 C CA . SER A 1 137 ? -0.282 -11.607 -12.571 1.00 96.88 137 SER A CA 1
ATOM 1084 C C . SER A 1 137 ? 0.668 -12.003 -11.443 1.00 96.88 137 SER A C 1
ATOM 1086 O O . SER A 1 137 ? 0.246 -12.334 -10.338 1.00 96.88 137 SER A O 1
ATOM 1088 N N . ASP A 1 138 ? 1.967 -11.983 -11.736 1.00 97.00 138 ASP A N 1
ATOM 1089 C CA . ASP A 1 138 ? 3.010 -12.184 -10.733 1.00 97.00 138 ASP A CA 1
ATOM 1090 C C . ASP A 1 138 ? 3.192 -10.893 -9.920 1.00 97.00 138 ASP A C 1
ATOM 1092 O O . ASP A 1 138 ? 3.327 -9.819 -10.504 1.00 97.00 138 ASP A O 1
ATOM 1096 N N . GLU A 1 139 ? 3.222 -10.981 -8.587 1.00 96.00 139 GLU A N 1
ATOM 1097 C CA . GLU A 1 139 ? 3.390 -9.823 -7.692 1.00 96.00 139 GLU A CA 1
ATOM 1098 C C . GLU A 1 139 ? 4.672 -9.007 -7.988 1.00 96.00 139 GLU A C 1
ATOM 1100 O O . GLU A 1 139 ? 4.726 -7.820 -7.668 1.00 96.00 139 GLU A O 1
ATOM 1105 N N . SER A 1 140 ? 5.685 -9.602 -8.633 1.00 96.62 140 SER A N 1
ATOM 1106 C CA . SER A 1 140 ? 6.912 -8.914 -9.072 1.00 96.62 140 SER A CA 1
ATOM 1107 C C . SER A 1 140 ? 6.737 -8.016 -10.304 1.00 96.62 140 SER A C 1
ATOM 1109 O O . SER A 1 140 ? 7.643 -7.256 -10.652 1.00 96.62 140 SER A O 1
ATOM 1111 N N . GLU A 1 141 ? 5.583 -8.060 -10.979 1.00 97.69 141 GLU A N 1
ATOM 1112 C CA . GLU A 1 141 ? 5.278 -7.161 -12.097 1.00 97.69 141 GLU A CA 1
ATOM 1113 C C . GLU A 1 141 ? 5.234 -5.701 -11.647 1.00 97.69 141 GLU A C 1
ATOM 1115 O O . GLU A 1 141 ? 5.758 -4.823 -12.341 1.00 97.69 141 GLU A O 1
ATOM 1120 N N . LEU A 1 142 ? 4.627 -5.452 -10.483 1.00 98.00 142 LEU A N 1
ATOM 1121 C CA . LEU A 1 142 ? 4.408 -4.121 -9.933 1.00 98.00 142 LEU A CA 1
ATOM 1122 C C . LEU A 1 142 ? 4.985 -4.046 -8.521 1.00 98.00 142 LEU A C 1
ATOM 1124 O O . LEU A 1 142 ? 4.398 -4.555 -7.567 1.00 98.00 142 LEU A O 1
ATOM 1128 N N . GLU A 1 143 ? 6.091 -3.329 -8.363 1.00 98.19 143 GLU A N 1
ATOM 1129 C CA . GLU A 1 143 ? 6.745 -3.145 -7.067 1.00 98.19 143 GLU A CA 1
ATOM 1130 C C . GLU A 1 143 ? 7.002 -1.667 -6.774 1.00 98.19 143 GLU A C 1
ATOM 1132 O O . GLU A 1 143 ? 6.922 -0.793 -7.638 1.00 98.19 143 GLU A O 1
ATOM 1137 N N . GLY A 1 144 ? 7.290 -1.356 -5.518 1.00 96.94 144 GLY A N 1
ATOM 1138 C CA . GLY A 1 144 ? 7.646 -0.002 -5.145 1.00 96.94 144 GLY A CA 1
ATOM 1139 C C . GLY A 1 144 ? 8.135 0.117 -3.721 1.00 96.94 144 GLY A C 1
ATOM 1140 O O . GLY A 1 144 ? 8.153 -0.841 -2.947 1.00 96.94 144 GLY A O 1
ATOM 1141 N N . ILE A 1 145 ? 8.537 1.331 -3.376 1.00 95.62 145 ILE A N 1
ATOM 1142 C CA . ILE A 1 145 ? 9.131 1.658 -2.090 1.00 95.62 145 ILE A CA 1
ATOM 1143 C C . ILE A 1 145 ? 8.727 3.071 -1.664 1.00 95.62 145 ILE A C 1
ATOM 1145 O O . ILE A 1 145 ? 8.699 4.006 -2.467 1.00 95.62 145 ILE A O 1
ATOM 1149 N N . VAL A 1 146 ? 8.385 3.206 -0.381 1.00 92.75 146 VAL A N 1
ATOM 1150 C CA . VAL A 1 146 ? 7.913 4.463 0.207 1.00 92.75 146 VAL A CA 1
ATOM 1151 C C . VAL A 1 146 ? 9.110 5.303 0.646 1.00 92.75 146 VAL A C 1
ATOM 1153 O O . VAL A 1 146 ? 9.595 5.133 1.762 1.00 92.75 146 VAL A O 1
ATOM 1156 N N . MET A 1 147 ? 9.617 6.157 -0.246 1.00 91.81 147 MET A N 1
ATOM 1157 C CA . MET A 1 147 ? 10.701 7.115 0.024 1.00 91.81 147 MET A CA 1
ATOM 1158 C C . MET A 1 147 ? 10.875 8.132 -1.111 1.00 91.81 147 MET A C 1
ATOM 1160 O O . MET A 1 147 ? 10.312 7.977 -2.195 1.00 91.81 147 MET A O 1
ATOM 1164 N N . GLU A 1 148 ? 11.688 9.160 -0.872 1.00 90.12 148 GLU A N 1
ATOM 1165 C CA . GLU A 1 148 ? 12.128 10.111 -1.902 1.00 90.12 148 GLU A CA 1
ATOM 1166 C C . GLU A 1 148 ? 13.203 9.486 -2.795 1.00 90.12 148 GLU A C 1
ATOM 1168 O O . GLU A 1 148 ? 14.014 8.674 -2.338 1.00 90.12 148 GLU A O 1
ATOM 1173 N N . ILE A 1 149 ? 13.244 9.892 -4.065 1.00 89.94 149 ILE A N 1
ATOM 1174 C CA . ILE A 1 149 ? 14.230 9.372 -5.021 1.00 89.94 149 ILE A CA 1
ATOM 1175 C C . ILE A 1 149 ? 15.677 9.603 -4.566 1.00 89.94 149 ILE A C 1
ATOM 1177 O O . ILE A 1 149 ? 16.490 8.700 -4.682 1.00 89.94 149 ILE A O 1
ATOM 1181 N N . GLU A 1 150 ? 15.999 10.724 -3.916 1.00 89.69 150 GLU A N 1
ATOM 1182 C CA . GLU A 1 150 ? 17.345 10.969 -3.378 1.00 89.69 150 GLU A CA 1
ATOM 1183 C C . GLU A 1 150 ? 17.730 9.990 -2.254 1.00 89.69 150 GLU A C 1
ATOM 1185 O O . GLU A 1 150 ? 18.905 9.659 -2.074 1.00 89.69 150 GLU A O 1
ATOM 1190 N N . GLN A 1 151 ? 16.751 9.523 -1.474 1.00 91.81 151 GLN A N 1
ATOM 1191 C CA . GLN A 1 151 ? 16.985 8.505 -0.450 1.00 91.81 151 GLN A CA 1
ATOM 1192 C C . GLN A 1 151 ? 17.223 7.150 -1.107 1.00 91.81 151 GLN A C 1
ATOM 1194 O O . GLN A 1 151 ? 18.196 6.483 -0.769 1.00 91.81 151 GLN A O 1
ATOM 1199 N N . PHE A 1 152 ? 16.391 6.783 -2.082 1.00 92.75 152 PHE A N 1
ATOM 1200 C CA . PHE A 1 152 ? 16.575 5.577 -2.888 1.00 92.75 152 PHE A CA 1
ATOM 1201 C C . PHE A 1 152 ? 17.951 5.556 -3.573 1.00 92.75 152 PHE A C 1
ATOM 1203 O O . PHE A 1 152 ? 18.674 4.563 -3.489 1.00 92.75 152 PHE A O 1
ATOM 1210 N N . ASP A 1 153 ? 18.371 6.692 -4.134 1.00 89.12 153 ASP A N 1
ATOM 1211 C CA . ASP A 1 153 ? 19.650 6.859 -4.827 1.00 89.12 153 ASP A CA 1
ATOM 1212 C C . ASP A 1 153 ? 20.878 6.767 -3.908 1.00 89.12 153 ASP A C 1
ATOM 1214 O O . ASP A 1 153 ? 22.006 6.603 -4.369 1.00 89.12 153 ASP A O 1
ATOM 1218 N N . SER A 1 154 ? 20.689 6.829 -2.591 1.00 89.06 154 SER A N 1
ATOM 1219 C CA . SER A 1 154 ? 21.766 6.632 -1.612 1.00 89.06 154 SER A CA 1
ATOM 1220 C C . SER A 1 154 ? 21.666 5.304 -0.859 1.00 89.06 154 SER A C 1
ATOM 1222 O O . SER A 1 154 ? 22.551 4.974 -0.063 1.00 89.06 154 SER A O 1
ATOM 1224 N N . LEU A 1 155 ? 20.607 4.525 -1.097 1.00 90.69 155 LEU A N 1
ATOM 1225 C CA . LEU A 1 155 ? 20.307 3.327 -0.332 1.00 90.69 155 LEU A CA 1
ATOM 1226 C C . LEU A 1 155 ? 21.022 2.096 -0.903 1.00 90.69 155 LEU A C 1
ATOM 1228 O O . LEU A 1 155 ? 21.135 1.905 -2.110 1.00 90.69 155 LEU A O 1
ATOM 1232 N N . GLN A 1 156 ? 21.487 1.209 -0.022 1.00 90.50 156 GLN A N 1
ATOM 1233 C CA . GLN A 1 156 ? 22.027 -0.081 -0.452 1.00 90.50 156 GLN A CA 1
ATOM 1234 C C . GLN A 1 156 ? 20.907 -0.991 -0.967 1.00 90.50 156 GLN A C 1
ATOM 1236 O O . GLN A 1 156 ? 19.842 -1.071 -0.354 1.00 90.50 156 GLN A O 1
ATOM 1241 N N . LEU A 1 157 ? 21.188 -1.778 -2.011 1.00 89.88 157 LEU A N 1
ATOM 1242 C CA . LEU A 1 157 ? 20.235 -2.738 -2.583 1.00 89.88 157 LEU A CA 1
ATOM 1243 C C . LEU A 1 157 ? 19.628 -3.681 -1.529 1.00 89.88 157 LEU A C 1
ATOM 1245 O O . LEU A 1 157 ? 18.429 -3.932 -1.535 1.00 89.88 157 LEU A O 1
ATOM 1249 N N . SER A 1 158 ? 20.423 -4.151 -0.564 1.00 92.19 158 SER A N 1
ATOM 1250 C CA . SER A 1 158 ? 19.940 -5.013 0.526 1.00 92.19 158 SER A CA 1
ATOM 1251 C C . SER A 1 158 ? 18.877 -4.348 1.410 1.00 92.19 158 SER A C 1
ATOM 1253 O O . SER A 1 158 ? 18.022 -5.043 1.959 1.00 92.19 158 SER A O 1
ATOM 1255 N N . LEU A 1 159 ? 18.923 -3.022 1.556 1.00 93.75 159 LEU A N 1
ATOM 1256 C CA . LEU A 1 159 ? 17.942 -2.236 2.301 1.00 93.75 159 LEU A CA 1
ATOM 1257 C C . LEU A 1 159 ? 16.722 -1.891 1.443 1.00 93.75 159 LEU A C 1
ATOM 1259 O O . LEU A 1 159 ? 15.626 -1.826 1.995 1.00 93.75 159 LEU A O 1
ATOM 1263 N N . ILE A 1 160 ? 16.893 -1.718 0.127 1.00 93.81 160 ILE A N 1
ATOM 1264 C CA . ILE A 1 160 ? 15.779 -1.589 -0.827 1.00 93.81 160 ILE A CA 1
ATOM 1265 C C . ILE A 1 160 ? 14.932 -2.866 -0.785 1.00 93.81 160 ILE A C 1
ATOM 1267 O O . ILE A 1 160 ? 13.737 -2.795 -0.514 1.00 93.81 160 ILE A O 1
ATOM 1271 N N . ILE A 1 161 ? 15.568 -4.037 -0.906 1.00 92.56 161 ILE A N 1
ATOM 1272 C CA . ILE A 1 161 ? 14.909 -5.355 -0.859 1.00 92.56 161 ILE A CA 1
ATOM 1273 C C . ILE A 1 161 ? 14.101 -5.551 0.431 1.00 92.56 161 ILE A C 1
ATOM 1275 O O . ILE A 1 161 ? 13.027 -6.145 0.418 1.00 92.56 161 ILE A O 1
ATOM 1279 N N . GLN A 1 162 ? 14.603 -5.055 1.565 1.00 93.44 162 GLN A N 1
ATOM 1280 C CA . GLN A 1 162 ? 13.908 -5.179 2.851 1.00 93.44 162 GLN A CA 1
ATOM 1281 C C . GLN A 1 162 ? 12.678 -4.270 2.969 1.00 93.44 162 GLN A C 1
ATOM 1283 O O . GLN A 1 162 ? 11.749 -4.595 3.712 1.00 93.44 162 GLN A O 1
ATOM 1288 N N . GLN A 1 163 ? 12.685 -3.126 2.285 1.00 93.88 163 GLN A N 1
ATOM 1289 C CA . GLN A 1 163 ? 11.689 -2.067 2.453 1.00 93.88 163 GLN A CA 1
ATOM 1290 C C . GLN A 1 163 ? 10.640 -2.035 1.341 1.00 93.88 163 GLN A C 1
ATOM 1292 O O . GLN A 1 163 ? 9.513 -1.609 1.597 1.00 93.88 163 GLN A O 1
ATOM 1297 N N . GLN A 1 164 ? 10.985 -2.482 0.134 1.00 96.06 164 GLN A N 1
ATOM 1298 C CA . GLN A 1 164 ? 10.052 -2.525 -0.983 1.00 96.06 164 GLN A CA 1
ATOM 1299 C C . GLN A 1 164 ? 8.900 -3.505 -0.722 1.00 96.06 164 GLN A C 1
ATOM 1301 O O . GLN A 1 164 ? 8.984 -4.411 0.122 1.00 96.06 164 GLN A O 1
ATOM 1306 N N . LYS A 1 165 ? 7.815 -3.326 -1.471 1.00 95.88 165 LYS A N 1
ATOM 1307 C CA . LYS A 1 165 ? 6.666 -4.231 -1.499 1.00 95.88 165 LYS A CA 1
ATOM 1308 C C . LYS A 1 165 ? 6.139 -4.369 -2.927 1.00 95.88 165 LYS A C 1
ATOM 1310 O O . LYS A 1 165 ? 6.226 -3.401 -3.688 1.00 95.88 165 LYS A O 1
ATOM 1315 N N . PRO A 1 166 ? 5.512 -5.510 -3.257 1.00 97.12 166 PRO A N 1
ATOM 1316 C CA . PRO A 1 166 ? 4.525 -5.548 -4.325 1.00 97.12 166 PRO A CA 1
ATOM 1317 C C . PRO A 1 166 ? 3.488 -4.452 -4.100 1.00 97.12 166 PRO A C 1
ATOM 1319 O O . PRO A 1 166 ? 3.011 -4.286 -2.973 1.00 97.12 166 PRO A O 1
ATOM 1322 N N . LEU A 1 167 ? 3.122 -3.710 -5.145 1.00 96.31 167 LEU A N 1
ATOM 1323 C CA . LEU A 1 167 ? 2.164 -2.612 -4.998 1.00 96.31 167 LEU A CA 1
ATOM 1324 C C . LEU A 1 167 ? 0.789 -3.113 -4.516 1.00 96.31 167 LEU A C 1
ATOM 1326 O O . LEU A 1 167 ? 0.111 -2.413 -3.759 1.00 96.31 167 LEU A O 1
ATOM 1330 N N . GLU A 1 168 ? 0.428 -4.359 -4.862 1.00 95.25 168 GLU A N 1
ATOM 1331 C CA . GLU A 1 168 ? -0.796 -5.023 -4.395 1.00 95.25 168 GLU A CA 1
ATOM 1332 C C . GLU A 1 168 ? -0.942 -5.007 -2.877 1.00 95.25 168 GLU A C 1
ATOM 1334 O O . GLU A 1 168 ? -2.051 -4.837 -2.365 1.00 95.25 168 GLU A O 1
ATOM 1339 N N . TYR A 1 169 ? 0.171 -5.073 -2.146 1.00 92.38 169 TYR A N 1
ATOM 1340 C CA . TYR A 1 169 ? 0.171 -5.000 -0.690 1.00 92.38 169 TYR A CA 1
ATOM 1341 C C . TYR A 1 169 ? -0.570 -3.764 -0.151 1.00 92.38 169 TYR A C 1
ATOM 1343 O O . TYR A 1 169 ? -1.192 -3.837 0.906 1.00 92.38 169 TYR A O 1
ATOM 1351 N N . TRP A 1 170 ? -0.537 -2.630 -0.861 1.00 90.00 170 TRP A N 1
ATOM 1352 C CA . TRP A 1 170 ? -1.119 -1.375 -0.378 1.00 90.00 170 TRP A CA 1
ATOM 1353 C C . TRP A 1 170 ? -2.586 -1.158 -0.758 1.00 90.00 170 TRP A C 1
ATOM 1355 O O . TRP A 1 170 ? -3.284 -0.451 -0.023 1.00 90.00 170 TRP A O 1
ATOM 1365 N N . TRP A 1 171 ? -3.073 -1.755 -1.851 1.00 90.44 171 TRP A N 1
ATOM 1366 C CA . TRP A 1 171 ? -4.492 -1.677 -2.238 1.00 90.44 171 TRP A CA 1
ATOM 1367 C C . TRP A 1 171 ? -5.325 -2.874 -1.794 1.00 90.44 171 TRP A C 1
ATOM 1369 O O . TRP A 1 171 ? -6.557 -2.815 -1.822 1.00 90.44 171 TRP A O 1
ATOM 1379 N N . LYS A 1 172 ? -4.679 -3.958 -1.362 1.00 90.44 172 LYS A N 1
ATOM 1380 C CA . LYS A 1 172 ? -5.362 -5.105 -0.778 1.00 90.44 172 LYS A CA 1
ATOM 1381 C C . LYS A 1 172 ? -5.915 -4.756 0.600 1.00 90.44 172 LYS A C 1
ATOM 1383 O O . LYS A 1 172 ? -5.317 -4.029 1.392 1.00 90.44 172 LYS A O 1
ATOM 1388 N N . ARG A 1 173 ? -7.090 -5.304 0.891 1.00 89.81 173 ARG A N 1
ATOM 1389 C CA . ARG A 1 173 ? -7.719 -5.181 2.207 1.00 89.81 173 ARG A CA 1
ATOM 1390 C C . ARG A 1 173 ? -7.015 -6.095 3.214 1.00 89.81 173 ARG A C 1
ATOM 1392 O O . ARG A 1 173 ? -6.669 -7.222 2.839 1.00 89.81 173 ARG A O 1
ATOM 1399 N N . PRO A 1 174 ? -6.892 -5.675 4.488 1.00 89.50 174 PRO A N 1
ATOM 1400 C CA . PRO A 1 174 ? -6.430 -6.552 5.549 1.00 89.50 174 PRO A CA 1
ATOM 1401 C C . PRO A 1 174 ? -7.227 -7.848 5.619 1.00 89.50 174 PRO A C 1
ATOM 1403 O O . PRO A 1 174 ? -8.428 -7.895 5.330 1.00 89.50 174 PRO A O 1
ATOM 1406 N N . TYR A 1 175 ? -6.561 -8.922 6.034 1.00 88.31 175 TYR A N 1
ATOM 1407 C CA . TYR A 1 175 ? -7.172 -10.247 6.065 1.00 88.31 175 TYR A CA 1
ATOM 1408 C C . TYR A 1 175 ? -8.469 -10.269 6.902 1.00 88.31 175 TYR A C 1
ATOM 1410 O O . TYR A 1 175 ? -8.509 -9.775 8.030 1.00 88.31 175 TYR A O 1
ATOM 1418 N N . LEU A 1 176 ? -9.535 -10.867 6.348 1.00 89.88 176 LEU A N 1
ATOM 1419 C CA . LEU A 1 176 ? -10.902 -10.899 6.910 1.00 89.88 176 LEU A CA 1
ATOM 1420 C C . LEU A 1 176 ? -11.543 -9.523 7.167 1.00 89.88 176 LEU A C 1
ATOM 1422 O O . LEU A 1 176 ? -12.532 -9.438 7.914 1.00 89.88 176 LEU A O 1
ATOM 1426 N N . ASP A 1 177 ? -11.028 -8.476 6.519 1.00 93.06 177 ASP A N 1
ATOM 1427 C CA . ASP A 1 177 ? -11.455 -7.090 6.694 1.00 93.06 177 ASP A CA 1
ATOM 1428 C C . ASP A 1 177 ? -11.286 -6.620 8.152 1.00 93.06 177 ASP A C 1
ATOM 1430 O O . ASP A 1 177 ? -12.173 -5.971 8.705 1.00 93.06 177 ASP A O 1
ATOM 1434 N N . ILE A 1 178 ? -10.178 -7.003 8.805 1.00 94.81 178 ILE A N 1
ATOM 1435 C CA . ILE A 1 178 ? -9.855 -6.639 10.195 1.00 94.81 178 ILE A CA 1
ATOM 1436 C C . ILE A 1 178 ? -8.714 -5.617 10.205 1.00 94.81 178 ILE A C 1
ATOM 1438 O O . ILE A 1 178 ? -7.562 -5.978 9.971 1.00 94.81 178 ILE A O 1
ATOM 1442 N N . TRP A 1 179 ? -9.019 -4.363 10.548 1.00 96.25 179 TRP A N 1
ATOM 1443 C CA . TRP A 1 179 ? -8.007 -3.312 10.687 1.00 96.25 179 TRP A CA 1
ATOM 1444 C C . TRP A 1 179 ? -7.446 -3.297 12.101 1.00 96.25 179 TRP A C 1
ATOM 1446 O O . TRP A 1 179 ? -8.192 -3.256 13.079 1.00 96.25 179 TRP A O 1
ATOM 1456 N N . HIS A 1 180 ? -6.129 -3.342 12.220 1.00 96.56 180 HIS A N 1
ATOM 1457 C CA . HIS A 1 180 ? -5.444 -3.480 13.490 1.00 96.56 180 HIS A CA 1
ATOM 1458 C C . HIS A 1 180 ? -5.095 -2.126 14.105 1.00 96.56 180 HIS A C 1
ATOM 1460 O O . HIS A 1 180 ? -4.669 -1.203 13.412 1.00 96.56 180 HIS A O 1
ATOM 1466 N N . LEU A 1 181 ? -5.255 -2.038 15.425 1.00 96.31 181 LEU A N 1
ATOM 1467 C CA . LEU A 1 181 ? -4.835 -0.916 16.252 1.00 96.31 181 LEU A CA 1
ATOM 1468 C C . LEU A 1 181 ? -3.729 -1.340 17.207 1.00 96.31 181 LEU A C 1
ATOM 1470 O O . LEU A 1 181 ? -3.816 -2.393 17.846 1.00 96.31 181 LEU A O 1
ATOM 1474 N N . SER A 1 182 ? -2.744 -0.465 17.375 1.00 95.44 182 SER A N 1
ATOM 1475 C CA . SER A 1 182 ? -1.697 -0.627 18.378 1.00 95.44 182 SER A CA 1
ATOM 1476 C C . SER A 1 182 ? -1.335 0.725 18.964 1.00 95.44 182 SER A C 1
ATOM 1478 O O . SER A 1 182 ? -0.946 1.637 18.239 1.00 95.44 182 SER A O 1
ATOM 1480 N N . TYR A 1 183 ? -1.464 0.874 20.277 1.00 95.31 183 TYR A N 1
ATOM 1481 C CA . TYR A 1 183 ? -0.963 2.056 20.968 1.00 95.31 183 TYR A CA 1
ATOM 1482 C C . TYR A 1 183 ? -0.887 1.790 22.463 1.00 95.31 183 TYR A C 1
ATOM 1484 O O . TYR A 1 183 ? -1.886 1.449 23.085 1.00 95.31 183 TYR A O 1
ATOM 1492 N N . ARG A 1 184 ? 0.269 2.016 23.073 1.00 92.00 184 ARG A N 1
ATOM 1493 C CA . ARG A 1 184 ? 0.433 2.077 24.524 1.00 92.00 184 ARG A CA 1
ATOM 1494 C C . ARG A 1 184 ? 1.265 3.289 24.870 1.00 92.00 184 ARG A C 1
ATOM 1496 O O . ARG A 1 184 ? 2.282 3.551 24.226 1.00 92.00 184 ARG A O 1
ATOM 1503 N N . GLN A 1 185 ? 0.861 4.013 25.911 1.00 85.88 185 GLN A N 1
ATOM 1504 C CA . GLN A 1 185 ? 1.621 5.183 26.355 1.00 85.88 185 GLN A CA 1
ATOM 1505 C C . GLN A 1 185 ? 3.055 4.812 26.783 1.00 85.88 185 GLN A C 1
ATOM 1507 O O . GLN A 1 185 ? 3.967 5.620 26.638 1.00 85.88 185 GLN A O 1
ATOM 1512 N N . ASP A 1 186 ? 3.244 3.592 27.283 1.00 85.00 186 ASP A N 1
ATOM 1513 C CA . ASP A 1 186 ? 4.512 2.975 27.681 1.00 85.00 186 ASP A CA 1
ATOM 1514 C C . ASP A 1 186 ? 4.969 1.851 26.726 1.00 85.00 186 ASP A C 1
ATOM 1516 O O . ASP A 1 186 ? 5.866 1.074 27.054 1.00 85.00 186 ASP A O 1
ATOM 1520 N N . GLY A 1 187 ? 4.363 1.755 25.537 1.00 82.31 187 GLY A N 1
ATOM 1521 C CA . GLY A 1 187 ? 4.696 0.750 24.531 1.00 82.31 187 GLY A CA 1
ATOM 1522 C C . GLY A 1 187 ? 6.013 1.024 23.817 1.00 82.31 187 GLY A C 1
ATOM 1523 O O . GLY A 1 187 ? 6.355 2.169 23.534 1.00 82.31 187 GLY A O 1
ATOM 1524 N N . LEU A 1 188 ? 6.725 -0.049 23.465 1.00 80.19 188 LEU A N 1
ATOM 1525 C CA . LEU A 1 188 ? 7.944 0.026 22.651 1.00 80.19 188 LEU A CA 1
ATOM 1526 C C . LEU A 1 188 ? 7.648 0.283 21.168 1.00 80.19 188 LEU A C 1
ATOM 1528 O O . LEU A 1 188 ? 8.451 0.907 20.482 1.00 80.19 188 LEU A O 1
ATOM 1532 N N . ILE A 1 189 ? 6.517 -0.225 20.672 1.00 85.62 189 ILE A N 1
ATOM 1533 C CA . ILE A 1 189 ? 6.097 -0.117 19.273 1.00 85.62 189 ILE A CA 1
ATOM 1534 C C . ILE A 1 189 ? 4.619 0.253 19.268 1.00 85.62 189 ILE A C 1
ATOM 1536 O O . ILE A 1 189 ? 3.791 -0.482 19.806 1.00 85.62 189 ILE A O 1
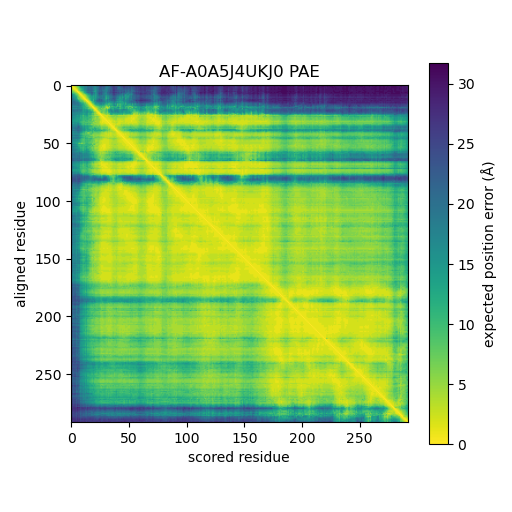ATOM 1540 N N . ASN A 1 190 ? 4.308 1.385 18.646 1.00 93.75 190 ASN A N 1
ATOM 1541 C CA . ASN A 1 190 ? 2.951 1.874 18.457 1.00 93.75 190 ASN A CA 1
ATOM 1542 C C . ASN A 1 190 ? 2.616 1.880 16.968 1.00 93.75 190 ASN A C 1
ATOM 1544 O O . ASN A 1 190 ? 3.503 2.017 16.125 1.00 93.75 190 ASN A O 1
ATOM 1548 N N . GLY A 1 191 ? 1.330 1.742 16.670 1.00 94.44 191 GLY A N 1
ATOM 1549 C CA . GLY A 1 191 ? 0.793 2.004 15.348 1.00 94.44 191 GLY A CA 1
ATOM 1550 C C . GLY A 1 191 ? 0.969 3.468 14.963 1.00 94.44 191 GLY A C 1
ATOM 1551 O O . GLY A 1 191 ? 1.256 4.324 15.808 1.00 94.44 191 GLY A O 1
ATOM 1552 N N . GLN A 1 192 ? 0.792 3.744 13.679 1.00 94.06 192 GLN A N 1
ATOM 1553 C CA . GLN A 1 192 ? 0.902 5.078 13.106 1.00 94.06 192 GLN A CA 1
ATOM 1554 C C . GLN A 1 192 ? -0.283 5.329 12.180 1.00 94.06 192 GLN A C 1
ATOM 1556 O O . GLN A 1 192 ? -0.656 4.466 11.387 1.00 94.06 192 GLN A O 1
ATOM 1561 N N . ASP A 1 193 ? -0.866 6.520 12.276 1.00 93.38 193 ASP A N 1
ATOM 1562 C CA . ASP A 1 193 ? -1.964 6.957 11.411 1.00 93.38 193 ASP A CA 1
ATOM 1563 C C . ASP A 1 193 ? -1.425 7.432 10.056 1.00 93.38 193 ASP A C 1
ATOM 1565 O O . ASP A 1 193 ? -1.435 8.616 9.727 1.00 93.38 193 ASP A O 1
ATOM 1569 N N . ASN A 1 194 ? -0.914 6.476 9.284 1.00 88.19 194 ASN A N 1
ATOM 1570 C CA . ASN A 1 194 ? -0.483 6.671 7.907 1.00 88.19 194 ASN A CA 1
ATOM 1571 C C . ASN A 1 194 ? -1.496 6.006 6.974 1.00 88.19 194 ASN A C 1
ATOM 1573 O O . ASN A 1 194 ? -1.987 4.919 7.288 1.00 88.19 194 ASN A O 1
ATOM 1577 N N . TYR A 1 195 ? -1.740 6.590 5.797 1.00 83.62 195 TYR A N 1
ATOM 1578 C CA . TYR A 1 195 ? -2.447 5.876 4.732 1.00 83.62 195 TYR A CA 1
ATOM 1579 C C . TYR A 1 195 ? -1.780 4.525 4.511 1.00 83.62 195 TYR A C 1
ATOM 1581 O O . TYR A 1 195 ? -0.556 4.436 4.430 1.00 83.62 195 TYR A O 1
ATOM 1589 N N . GLY A 1 196 ? -2.562 3.460 4.446 1.00 84.56 196 GLY A N 1
ATOM 1590 C CA . GLY A 1 196 ? -1.997 2.114 4.405 1.00 84.56 196 GLY A CA 1
ATOM 1591 C C . GLY A 1 196 ? -2.251 1.308 5.665 1.00 84.56 196 GLY A C 1
ATOM 1592 O O . GLY A 1 196 ? -2.288 0.082 5.584 1.00 84.56 196 GLY A O 1
ATOM 1593 N N . CYS A 1 197 ? -2.428 1.966 6.810 1.00 92.19 197 CYS A N 1
ATOM 1594 C CA . CYS A 1 197 ? -2.439 1.261 8.079 1.00 92.19 197 CYS A CA 1
ATOM 1595 C C . CYS A 1 197 ? -3.665 0.343 8.223 1.00 92.19 197 CYS A C 1
ATOM 1597 O O . CYS A 1 197 ? -4.713 0.526 7.592 1.00 92.19 197 CYS A O 1
ATOM 1599 N N . GLY A 1 198 ? -3.527 -0.671 9.074 1.00 93.75 198 GLY A N 1
ATOM 1600 C CA . GLY A 1 198 ? -4.573 -1.651 9.366 1.00 93.75 198 GLY A CA 1
ATOM 1601 C C . GLY A 1 198 ? -4.084 -3.094 9.357 1.00 93.75 198 GLY A C 1
ATOM 1602 O O . GLY A 1 198 ? -4.766 -3.974 9.884 1.00 93.75 198 GLY A O 1
ATOM 1603 N N . GLU A 1 199 ? -2.896 -3.352 8.821 1.00 93.06 199 GLU A N 1
ATOM 1604 C CA . GLU A 1 199 ? -2.246 -4.650 8.972 1.00 93.06 199 GLU A CA 1
ATOM 1605 C C . GLU A 1 199 ? -1.675 -4.818 10.382 1.00 93.06 199 GLU A C 1
ATOM 1607 O O . GLU A 1 199 ? -1.368 -3.850 11.073 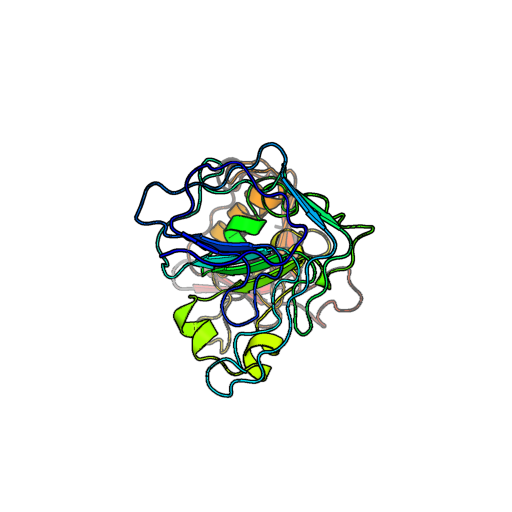1.00 93.06 199 GLU A O 1
ATOM 1612 N N . TYR A 1 200 ? -1.509 -6.059 10.840 1.00 91.62 200 TYR A N 1
ATOM 1613 C CA . TYR A 1 200 ? -1.028 -6.316 12.207 1.00 91.62 200 TYR A CA 1
ATOM 1614 C C . TYR A 1 200 ? 0.406 -5.803 12.453 1.00 91.62 200 TYR A C 1
ATOM 1616 O O . TYR A 1 200 ? 0.770 -5.499 13.587 1.00 91.62 200 TYR A O 1
ATOM 1624 N N . ASN A 1 201 ? 1.216 -5.723 11.394 1.00 90.69 201 ASN A N 1
ATOM 1625 C CA . ASN A 1 201 ? 2.589 -5.216 11.387 1.00 90.69 201 ASN A CA 1
ATOM 1626 C C . ASN A 1 201 ? 2.708 -3.776 10.842 1.00 90.69 201 ASN A C 1
ATOM 1628 O O . ASN A 1 201 ? 3.812 -3.243 10.819 1.00 90.69 201 ASN A O 1
ATOM 1632 N N . ASP A 1 202 ? 1.597 -3.164 10.424 1.00 91.69 202 ASP A N 1
ATOM 1633 C CA . ASP A 1 202 ? 1.469 -1.755 10.015 1.00 91.69 202 ASP A CA 1
ATOM 1634 C C . ASP A 1 202 ? 0.134 -1.223 10.573 1.00 91.69 202 ASP A C 1
ATOM 1636 O O . ASP A 1 202 ? -0.806 -0.903 9.844 1.00 91.69 202 ASP A O 1
ATOM 1640 N N . ALA A 1 203 ? -0.005 -1.280 11.902 1.00 95.69 203 ALA A N 1
ATOM 1641 C CA . ALA A 1 203 ? -1.257 -0.996 12.599 1.00 95.69 203 ALA A CA 1
ATOM 1642 C C . ALA A 1 203 ? -1.537 0.512 12.663 1.00 95.69 203 ALA A C 1
ATOM 1644 O O . ALA A 1 203 ? -0.613 1.318 12.773 1.00 95.69 203 ALA A O 1
ATOM 1645 N N . CYS A 1 204 ? -2.815 0.895 12.681 1.00 96.62 204 CYS A N 1
ATOM 1646 C CA . CYS A 1 204 ? -3.197 2.287 12.905 1.00 96.62 204 CYS A CA 1
ATOM 1647 C C . CYS A 1 204 ? -3.052 2.667 14.387 1.00 96.62 204 CYS A C 1
ATOM 1649 O O . CYS A 1 204 ? -3.122 1.820 15.289 1.00 96.62 204 CYS A O 1
ATOM 1651 N N . GLN A 1 205 ? -2.880 3.958 14.653 1.00 95.81 205 GLN A N 1
ATOM 1652 C CA . GLN A 1 205 ? -2.760 4.498 16.004 1.00 95.81 205 GLN A CA 1
ATOM 1653 C C . GLN A 1 205 ? -4.119 4.891 16.596 1.00 95.81 205 GLN A C 1
ATOM 1655 O O . GLN A 1 205 ? -4.338 4.740 17.800 1.00 95.81 205 GLN A O 1
ATOM 1660 N N . THR A 1 206 ? -5.052 5.400 15.794 1.00 94.88 206 THR A N 1
ATOM 1661 C CA . THR A 1 206 ? -6.364 5.847 16.278 1.00 94.88 206 THR A CA 1
ATOM 1662 C C . THR A 1 206 ? -7.518 5.062 15.667 1.00 94.88 206 THR A C 1
ATOM 1664 O O . THR A 1 206 ? -7.489 4.636 14.512 1.00 94.88 206 THR A O 1
ATOM 1667 N N . ILE A 1 207 ? -8.587 4.891 16.456 1.00 94.06 207 ILE A N 1
ATOM 1668 C CA . ILE A 1 207 ? -9.851 4.306 15.977 1.00 94.06 207 ILE A CA 1
ATOM 1669 C C . ILE A 1 207 ? -10.428 5.164 14.842 1.00 94.06 207 ILE A C 1
ATOM 1671 O O . ILE A 1 207 ? -10.896 4.625 13.842 1.00 94.06 207 ILE A O 1
ATOM 1675 N N . SER A 1 208 ? -10.382 6.492 14.998 1.00 93.19 208 SER A N 1
ATOM 1676 C CA . SER A 1 208 ? -10.877 7.465 14.020 1.00 93.19 208 SER A CA 1
ATOM 1677 C C . SER A 1 208 ? -10.223 7.261 12.654 1.00 93.19 208 SER A C 1
ATOM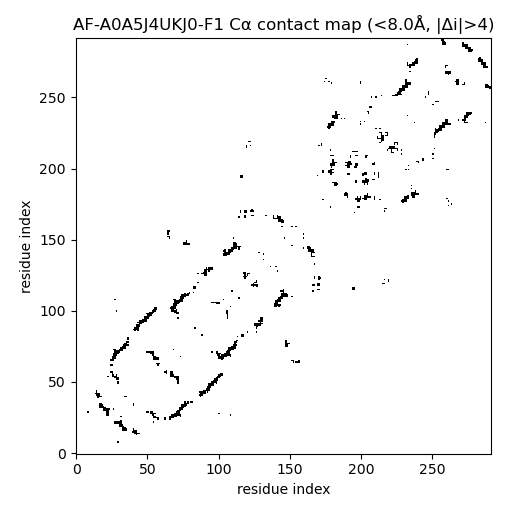 1679 O O . SER A 1 208 ? -10.927 7.140 11.650 1.00 93.19 208 SER A O 1
ATOM 1681 N N . PHE A 1 209 ? -8.892 7.148 12.623 1.00 94.06 209 PHE A N 1
ATOM 1682 C CA . PHE A 1 209 ? -8.151 6.954 11.384 1.00 94.06 209 PHE A CA 1
ATOM 1683 C C . PHE A 1 209 ? -8.410 5.573 10.779 1.00 94.06 209 PHE A C 1
ATOM 1685 O O . PHE A 1 209 ? -8.787 5.488 9.614 1.00 94.06 209 PHE A O 1
ATOM 1692 N N . ALA A 1 210 ? -8.360 4.497 11.575 1.00 95.44 210 ALA A N 1
ATOM 1693 C CA . ALA A 1 210 ? -8.711 3.158 11.090 1.00 95.44 210 ALA A CA 1
ATOM 1694 C C . ALA A 1 210 ? -10.128 3.104 10.489 1.00 95.44 210 ALA A C 1
ATOM 1696 O O . ALA A 1 210 ? -10.368 2.418 9.500 1.00 95.44 210 ALA A O 1
ATOM 1697 N N . PHE A 1 211 ? -11.088 3.848 11.045 1.00 95.38 211 PHE A N 1
ATOM 16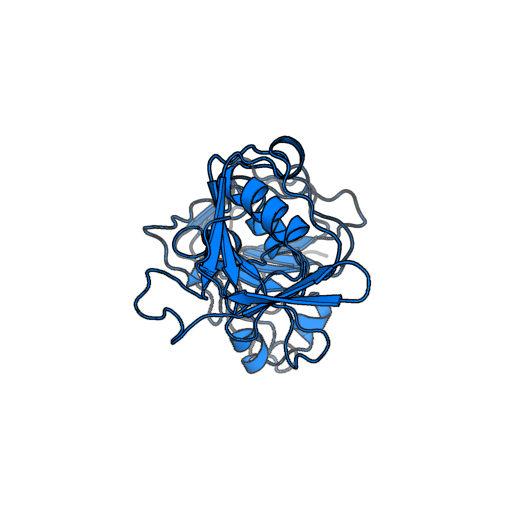98 C CA . PHE A 1 211 ? -12.433 3.928 10.477 1.00 95.38 211 PHE A CA 1
ATOM 1699 C C . PHE A 1 211 ? -12.472 4.662 9.143 1.00 95.38 211 PHE A C 1
ATOM 1701 O O . PHE A 1 211 ? -13.267 4.252 8.296 1.00 95.38 211 PHE A O 1
ATOM 1708 N N . SER A 1 212 ? -11.662 5.705 8.965 1.00 92.94 212 SER A N 1
ATOM 1709 C CA . SER A 1 212 ? -11.492 6.375 7.675 1.00 92.94 212 SER A CA 1
ATOM 1710 C C . SER A 1 212 ? -10.919 5.408 6.640 1.00 92.94 212 SER A C 1
ATOM 1712 O O . SER A 1 212 ? -11.500 5.243 5.572 1.00 92.94 212 SER A O 1
ATOM 1714 N N . GLU A 1 213 ? -9.863 4.674 6.999 1.00 92.38 213 GLU A N 1
ATOM 1715 C CA . GLU A 1 213 ? -9.215 3.688 6.125 1.00 92.38 213 GLU A CA 1
ATOM 1716 C C . GLU A 1 213 ? -10.182 2.579 5.690 1.00 92.38 213 GLU A C 1
ATOM 1718 O O . GLU A 1 213 ? -10.217 2.210 4.517 1.00 92.38 213 GLU A O 1
ATOM 1723 N N . ILE A 1 214 ? -11.026 2.088 6.609 1.00 94.56 214 ILE A N 1
ATOM 1724 C CA . ILE A 1 214 ? -12.082 1.121 6.280 1.00 94.56 214 ILE A CA 1
ATOM 1725 C C . ILE A 1 214 ? -13.097 1.725 5.301 1.00 94.56 214 ILE A C 1
ATOM 1727 O O . ILE A 1 214 ? -13.496 1.051 4.354 1.00 94.56 214 ILE A O 1
ATOM 1731 N N . SER A 1 215 ? -13.543 2.968 5.521 1.00 93.12 215 SER A N 1
ATOM 1732 C CA . SER A 1 215 ? -14.486 3.621 4.603 1.00 93.12 215 SER A CA 1
ATOM 1733 C C . SER A 1 215 ? -13.891 3.743 3.197 1.00 93.12 215 SER A C 1
ATOM 1735 O O . SER A 1 215 ? -14.563 3.393 2.233 1.00 93.12 215 SER A O 1
ATOM 1737 N N . ILE A 1 216 ? -12.627 4.165 3.091 1.00 88.50 216 ILE A N 1
ATOM 1738 C CA . ILE A 1 216 ? -11.921 4.333 1.815 1.00 88.50 216 ILE A CA 1
ATOM 1739 C C . ILE A 1 216 ? -11.778 2.985 1.105 1.00 88.50 216 ILE A C 1
ATOM 1741 O O . ILE A 1 216 ? -12.239 2.829 -0.018 1.00 88.50 216 ILE A O 1
ATOM 1745 N N . LEU A 1 217 ? -11.200 1.977 1.763 1.00 89.00 217 LEU A N 1
ATOM 1746 C CA . LEU A 1 217 ? -10.882 0.709 1.098 1.00 89.00 217 LEU A CA 1
ATOM 1747 C C . LEU A 1 217 ? -12.093 -0.189 0.827 1.00 89.00 217 LEU A C 1
ATOM 1749 O O . LEU A 1 217 ? -12.050 -1.013 -0.084 1.00 89.00 217 LEU A O 1
ATOM 1753 N N . VAL A 1 218 ? -13.154 -0.093 1.632 1.00 90.88 218 VAL A N 1
ATOM 1754 C CA . VAL A 1 218 ? -14.360 -0.921 1.453 1.00 90.88 218 VAL A CA 1
ATOM 1755 C C . VAL A 1 218 ? -15.436 -0.181 0.661 1.00 90.88 218 VAL A C 1
ATOM 1757 O O . VAL A 1 218 ? -16.223 -0.814 -0.039 1.00 90.88 218 VAL A O 1
ATOM 1760 N N . GLY A 1 219 ? -15.498 1.142 0.790 1.00 88.12 219 GLY A N 1
ATOM 1761 C CA . GLY A 1 219 ? -16.575 1.970 0.261 1.00 88.12 219 GLY A CA 1
ATOM 1762 C C . GLY A 1 219 ? -16.139 3.081 -0.692 1.00 88.12 219 GLY A C 1
ATOM 1763 O O . GLY A 1 219 ? -16.988 3.898 -1.035 1.00 88.12 219 GLY A O 1
ATOM 1764 N N . ASP A 1 220 ? -14.872 3.096 -1.121 1.00 83.81 220 ASP A N 1
ATOM 1765 C CA . ASP A 1 220 ? -14.277 3.978 -2.145 1.00 83.81 220 ASP A CA 1
ATOM 1766 C C . ASP A 1 220 ? -14.051 5.444 -1.725 1.00 83.81 220 ASP A C 1
ATOM 1768 O O . ASP A 1 220 ? -13.456 6.232 -2.455 1.00 83.81 220 ASP A O 1
ATOM 1772 N N . TYR A 1 221 ? -14.504 5.851 -0.535 1.00 87.25 221 TYR A N 1
ATOM 1773 C CA . TYR A 1 221 ? -14.266 7.198 -0.006 1.00 87.25 221 TYR A CA 1
ATOM 1774 C C . TYR A 1 221 ? -14.396 7.250 1.524 1.00 87.25 221 TYR A C 1
ATOM 1776 O O . TYR A 1 221 ? -15.054 6.416 2.146 1.00 87.25 221 TYR A O 1
ATOM 1784 N N . ASP A 1 222 ? -13.800 8.260 2.158 1.00 85.50 222 ASP A N 1
ATOM 1785 C CA . ASP A 1 222 ? -13.696 8.406 3.623 1.00 85.50 222 ASP A CA 1
ATOM 1786 C C . ASP A 1 222 ? -15.046 8.460 4.376 1.00 85.50 222 ASP A C 1
ATOM 1788 O O . ASP A 1 222 ? -15.168 8.022 5.526 1.00 85.50 222 ASP A O 1
ATOM 1792 N N . GLY A 1 223 ? -16.098 8.931 3.713 1.00 88.69 223 GLY A N 1
ATOM 1793 C CA . GLY A 1 223 ? -17.450 9.048 4.250 1.00 88.69 223 GLY A CA 1
ATOM 1794 C C . GLY A 1 223 ? -18.352 7.834 4.022 1.00 88.69 223 GLY A C 1
ATOM 1795 O O . GLY A 1 223 ? -19.526 7.895 4.411 1.00 88.69 223 GLY A O 1
ATOM 1796 N N . ALA A 1 224 ? -17.857 6.771 3.384 1.00 92.69 224 ALA A N 1
ATOM 1797 C CA . ALA A 1 224 ? -18.668 5.617 3.028 1.00 92.69 224 ALA A CA 1
ATOM 1798 C C . ALA A 1 224 ? -19.254 4.920 4.261 1.00 92.69 224 ALA A C 1
ATOM 1800 O O . ALA A 1 224 ? -18.571 4.669 5.258 1.00 92.69 224 ALA A O 1
ATOM 1801 N N . VAL A 1 225 ? -20.549 4.598 4.192 1.00 95.06 225 VAL A N 1
ATOM 1802 C CA . VAL A 1 225 ? -21.231 3.873 5.267 1.00 95.06 225 VAL A CA 1
ATOM 1803 C C . VAL A 1 225 ? -20.990 2.384 5.091 1.00 95.06 225 VAL A C 1
ATOM 1805 O O . VAL A 1 225 ? -21.511 1.765 4.165 1.00 95.06 225 VAL A O 1
ATOM 1808 N N . ILE A 1 226 ? -20.232 1.806 6.017 1.00 94.94 226 ILE A N 1
ATOM 1809 C CA . ILE A 1 226 ? -19.907 0.382 6.023 1.00 94.94 226 ILE A CA 1
ATOM 1810 C C . ILE A 1 226 ? -20.823 -0.315 7.036 1.00 94.94 226 ILE A C 1
ATOM 1812 O O . ILE A 1 226 ? -20.889 0.138 8.178 1.00 94.94 226 ILE A O 1
ATOM 1816 N N . PRO A 1 227 ? -21.546 -1.394 6.675 1.00 93.88 227 PRO A N 1
ATOM 1817 C CA . PRO A 1 227 ? -22.503 -2.035 7.585 1.00 93.88 227 PRO A CA 1
ATOM 1818 C C . PRO A 1 227 ? -21.889 -2.511 8.908 1.00 93.88 227 PRO A C 1
ATOM 1820 O O . PRO A 1 227 ? -22.528 -2.429 9.958 1.00 93.88 227 PRO A O 1
ATOM 1823 N N . GLU A 1 228 ? -20.653 -3.002 8.842 1.00 93.88 228 GLU A N 1
ATOM 1824 C CA . GLU A 1 228 ? -19.881 -3.493 9.975 1.00 93.88 228 GLU A CA 1
ATOM 1825 C C . GLU A 1 228 ? -18.411 -3.111 9.795 1.00 93.88 228 GLU A C 1
ATOM 1827 O O . GLU A 1 228 ? -17.794 -3.476 8.797 1.00 93.88 228 GLU A O 1
ATOM 1832 N N . LYS A 1 229 ? -17.835 -2.417 10.780 1.00 94.94 229 LYS A N 1
ATOM 1833 C CA . LYS A 1 229 ? -16.391 -2.151 10.841 1.00 94.94 229 LYS A CA 1
ATOM 1834 C C . LYS A 1 229 ? -15.754 -3.091 11.860 1.00 94.94 229 LYS A C 1
ATOM 1836 O O . LYS A 1 229 ? -16.238 -3.198 12.989 1.00 94.94 229 LYS A O 1
ATOM 1841 N N . LYS A 1 230 ? -14.681 -3.787 11.480 1.00 94.88 230 LYS A N 1
ATOM 1842 C CA . LYS A 1 230 ? -13.968 -4.719 12.365 1.00 94.88 230 LYS A CA 1
ATOM 1843 C C . LYS A 1 230 ? -12.599 -4.159 12.720 1.00 94.88 230 LYS A C 1
ATOM 1845 O O . LYS A 1 230 ? -11.836 -3.772 11.841 1.00 94.88 230 LYS A O 1
ATOM 1850 N N . ILE A 1 231 ? -12.300 -4.171 14.011 1.00 95.38 231 ILE A N 1
ATOM 1851 C CA . ILE A 1 231 ? -11.036 -3.715 14.570 1.00 95.38 231 ILE A CA 1
ATOM 1852 C C . ILE A 1 231 ? -10.364 -4.860 15.315 1.00 95.38 231 ILE A C 1
ATOM 1854 O O . ILE A 1 231 ? -10.948 -5.431 16.236 1.00 95.38 231 ILE A O 1
ATOM 1858 N N . GLY A 1 232 ? -9.135 -5.176 14.926 1.00 95.31 232 GLY A N 1
ATOM 1859 C CA . GLY A 1 232 ? -8.232 -6.040 15.672 1.00 95.31 232 GLY A CA 1
ATOM 1860 C C . GLY A 1 232 ? -7.400 -5.205 16.639 1.00 95.31 232 GLY A C 1
ATOM 1861 O O . GLY A 1 232 ? -6.928 -4.132 16.287 1.00 95.31 232 GLY A O 1
ATOM 1862 N N . ILE A 1 233 ? -7.196 -5.676 17.860 1.00 95.12 233 ILE A N 1
ATOM 1863 C CA . ILE A 1 233 ? -6.231 -5.068 18.776 1.00 95.12 233 ILE A CA 1
ATOM 1864 C C . ILE A 1 233 ? -4.962 -5.903 18.740 1.00 95.12 233 ILE A C 1
ATOM 1866 O O . ILE A 1 233 ? -5.019 -7.104 19.018 1.00 95.12 233 ILE A O 1
ATOM 1870 N N . CYS A 1 234 ? -3.841 -5.270 18.397 1.00 94.25 234 CYS A N 1
ATOM 1871 C CA . CYS A 1 234 ? -2.538 -5.920 18.381 1.00 94.25 234 CYS A CA 1
ATOM 1872 C C . CYS A 1 234 ? -2.179 -6.496 19.756 1.00 94.25 234 CYS A C 1
ATOM 1874 O O . CYS A 1 234 ? -2.660 -6.040 20.795 1.00 94.25 234 CYS A O 1
ATOM 1876 N N . SER A 1 235 ? -1.283 -7.478 19.771 1.00 91.25 235 SER A N 1
ATOM 1877 C CA . SER A 1 235 ? -0.813 -8.158 20.987 1.00 91.25 235 SER A CA 1
ATOM 1878 C C . SER A 1 235 ? -0.218 -7.208 22.042 1.00 91.25 235 SER A C 1
ATOM 1880 O O . SER A 1 235 ? -0.355 -7.463 23.239 1.00 91.25 235 SER A O 1
ATOM 1882 N N . GLY A 1 236 ? 0.352 -6.069 21.625 1.00 89.31 236 GLY A N 1
ATOM 1883 C CA . GLY A 1 236 ? 0.803 -4.990 22.521 1.00 89.31 236 GLY A CA 1
ATOM 1884 C C . GLY A 1 236 ? -0.332 -4.274 23.275 1.00 89.31 236 GLY A C 1
ATOM 1885 O O . GLY A 1 236 ? -0.110 -3.640 24.308 1.00 89.31 236 GLY A O 1
ATOM 1886 N N . GLY A 1 237 ? -1.573 -4.426 22.817 1.00 91.44 237 GLY A N 1
ATOM 1887 C CA . GLY A 1 237 ? -2.766 -3.788 23.355 1.00 91.44 237 GLY A CA 1
ATOM 1888 C C . GLY A 1 237 ? -2.978 -2.357 22.862 1.00 91.44 237 GLY A C 1
ATOM 1889 O O . GLY A 1 237 ? -2.241 -1.839 22.021 1.00 91.44 237 GLY A O 1
ATOM 189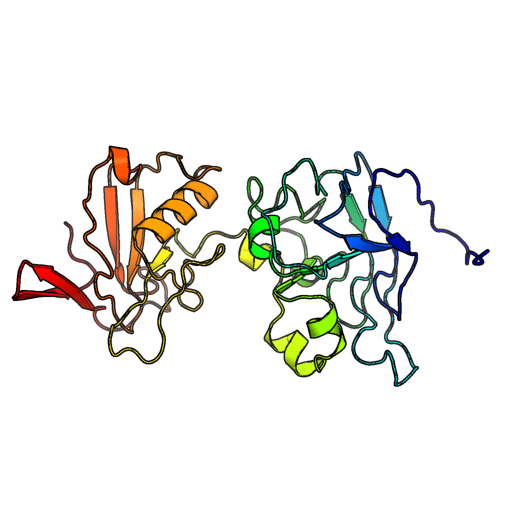0 N N . TYR A 1 238 ? -4.029 -1.731 23.386 1.00 93.44 238 TYR A N 1
ATOM 1891 C CA . TYR A 1 238 ? -4.482 -0.423 22.935 1.00 93.44 238 TYR A CA 1
ATOM 1892 C C . TYR A 1 238 ? -4.969 0.463 24.079 1.00 93.44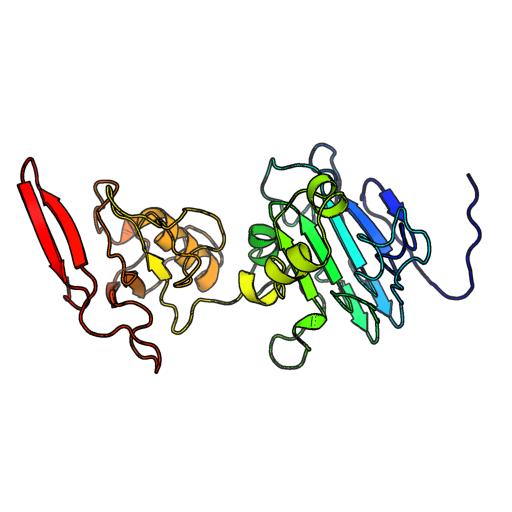 238 TYR A C 1
ATOM 1894 O O . TYR A 1 238 ? -5.952 0.150 24.748 1.00 93.44 238 TYR A O 1
ATOM 1902 N N . ASP A 1 239 ? -4.334 1.608 24.272 1.00 92.38 239 ASP A N 1
ATOM 1903 C CA . ASP A 1 239 ? -4.833 2.681 25.115 1.00 92.38 239 ASP A CA 1
ATOM 1904 C C . ASP A 1 239 ? -5.602 3.674 24.244 1.00 92.38 239 ASP A C 1
ATOM 1906 O O . ASP A 1 239 ? -5.107 4.121 23.212 1.00 92.38 239 ASP A O 1
ATOM 1910 N N . LEU A 1 240 ? -6.798 4.078 24.673 1.00 88.75 240 LEU A N 1
ATOM 1911 C CA . LEU A 1 240 ? -7.506 5.166 23.997 1.00 88.75 240 LEU A CA 1
ATOM 1912 C C . LEU A 1 240 ? -6.651 6.445 24.019 1.00 88.75 240 LEU A C 1
ATOM 1914 O O . LEU A 1 240 ? -6.403 7.020 25.085 1.00 88.75 240 LEU A O 1
ATOM 1918 N N . VAL A 1 241 ? -6.215 6.867 22.828 1.00 85.19 241 VAL A N 1
ATOM 1919 C CA . VAL A 1 241 ? -5.420 8.087 22.601 1.00 85.19 241 VAL A CA 1
ATOM 1920 C C . VAL A 1 241 ? -6.256 9.325 22.924 1.00 85.19 241 VAL A C 1
ATOM 1922 O O . VAL A 1 241 ? -5.803 10.237 23.615 1.00 85.19 241 VAL A O 1
ATOM 1925 N N . GLU A 1 242 ? -7.512 9.312 22.487 1.00 83.25 242 GLU A N 1
ATOM 1926 C CA . GLU A 1 242 ? -8.486 10.382 22.666 1.00 83.25 242 GLU A CA 1
ATOM 1927 C C . GLU A 1 242 ? -9.865 9.822 23.035 1.00 83.25 242 GLU A C 1
ATOM 1929 O O . GLU A 1 242 ? -10.116 8.613 22.987 1.00 83.25 242 GLU A O 1
ATOM 1934 N N . ARG A 1 243 ? -10.785 10.705 23.438 1.00 82.31 243 ARG A N 1
ATOM 1935 C CA . ARG A 1 243 ? -12.173 10.304 23.679 1.00 82.31 243 ARG A CA 1
ATOM 1936 C C . ARG A 1 243 ? -12.809 9.924 22.343 1.00 82.31 243 ARG A C 1
ATOM 1938 O O . ARG A 1 243 ? -13.082 10.800 21.534 1.00 82.31 243 ARG A O 1
ATOM 1945 N N . PHE A 1 244 ? -13.149 8.650 22.185 1.00 82.25 244 PHE A N 1
ATOM 1946 C CA . PHE A 1 244 ? -13.917 8.168 21.043 1.00 82.25 244 PHE A CA 1
ATOM 1947 C C . PHE A 1 244 ? -15.387 7.969 21.425 1.00 82.25 244 PHE A C 1
ATOM 1949 O O . PHE A 1 244 ? -15.687 7.377 22.465 1.00 82.25 244 PHE A O 1
ATOM 1956 N N . ILE A 1 245 ? -16.311 8.474 20.606 1.00 81.88 245 ILE A N 1
ATOM 1957 C CA . ILE A 1 245 ? -17.752 8.322 20.826 1.00 81.88 245 ILE A CA 1
ATOM 1958 C C . ILE A 1 245 ? -18.325 7.488 19.685 1.00 81.88 245 ILE A C 1
ATOM 1960 O O . ILE A 1 245 ? -18.285 7.880 18.525 1.00 81.88 245 ILE A O 1
ATOM 1964 N N . PHE A 1 246 ? -18.900 6.337 20.024 1.00 82.94 246 PHE A N 1
ATOM 1965 C CA . PHE A 1 246 ? -19.545 5.472 19.045 1.00 82.94 246 PHE A CA 1
ATOM 1966 C C . PHE A 1 246 ? -20.934 6.009 18.694 1.00 82.94 246 PHE A C 1
ATOM 1968 O O . PHE A 1 246 ? -21.909 5.759 19.404 1.00 82.94 246 PHE A O 1
ATOM 1975 N N . ARG A 1 247 ? -21.027 6.764 17.595 1.00 87.69 247 ARG A N 1
ATOM 1976 C CA . ARG A 1 247 ? -22.303 7.186 17.003 1.00 87.69 247 ARG A CA 1
ATOM 1977 C C . ARG A 1 247 ? -22.369 6.745 15.549 1.00 87.69 247 ARG A C 1
ATOM 1979 O O . ARG A 1 247 ? -21.445 7.074 14.808 1.00 87.69 247 ARG A O 1
ATOM 1986 N N . PRO A 1 248 ? -23.460 6.104 15.093 1.00 87.56 248 PRO A N 1
ATOM 1987 C CA . PRO A 1 248 ? -23.517 5.579 13.731 1.00 87.56 248 PRO A CA 1
ATOM 1988 C C . PRO A 1 248 ? -23.188 6.597 12.631 1.00 87.56 248 PRO A C 1
ATOM 1990 O O . PRO A 1 248 ? -22.436 6.298 11.707 1.00 87.56 248 PRO A O 1
ATOM 1993 N N . ASN A 1 249 ? -23.669 7.836 12.778 1.00 86.88 249 ASN A N 1
ATOM 1994 C CA . ASN A 1 249 ? -23.425 8.914 11.816 1.00 86.88 249 ASN A CA 1
ATOM 1995 C C . ASN A 1 249 ? -21.974 9.421 11.800 1.00 86.88 249 ASN A C 1
ATOM 1997 O O . ASN A 1 249 ? -21.516 9.892 10.756 1.00 86.88 249 ASN A O 1
ATOM 2001 N N . GLU A 1 250 ? -21.278 9.354 12.939 1.00 87.44 250 GLU A N 1
ATOM 2002 C CA . GLU A 1 250 ? -19.882 9.791 13.087 1.00 87.44 250 GLU A CA 1
ATOM 2003 C C . GLU A 1 250 ? -18.932 8.668 12.652 1.00 87.44 250 GLU A C 1
ATOM 2005 O O . GLU A 1 250 ? -18.019 8.898 11.870 1.00 87.44 250 GLU A O 1
ATOM 2010 N N . CYS A 1 251 ? -19.204 7.425 13.060 1.00 89.88 251 CYS A N 1
ATOM 2011 C CA . CYS A 1 251 ? -18.388 6.259 12.716 1.00 89.88 251 CYS A CA 1
ATOM 2012 C C . CYS A 1 251 ? -18.634 5.718 11.295 1.00 89.88 251 CYS A C 1
ATOM 2014 O O . CYS A 1 251 ? -17.874 4.865 10.825 1.00 89.88 251 CYS A O 1
ATOM 2016 N N . LYS A 1 252 ? -19.704 6.177 10.628 1.00 94.00 252 LYS A N 1
ATOM 2017 C CA . LYS A 1 252 ? -20.187 5.672 9.329 1.00 94.00 252 LYS A CA 1
ATOM 2018 C C . LYS A 1 252 ? -20.427 4.159 9.342 1.00 94.00 252 LYS A C 1
ATOM 2020 O O . LYS A 1 252 ? -20.051 3.446 8.418 1.00 94.00 252 LYS A O 1
ATOM 2025 N N . THR A 1 253 ? -21.020 3.658 10.422 1.00 93.94 253 THR A N 1
ATOM 2026 C CA . THR A 1 253 ? -21.360 2.238 10.579 1.00 93.94 253 THR A CA 1
ATOM 2027 C C . THR A 1 253 ? -22.427 2.043 11.644 1.00 93.94 253 THR A C 1
ATOM 2029 O O . THR A 1 253 ? -22.479 2.788 12.618 1.00 93.94 253 THR A O 1
ATOM 2032 N N . ASN A 1 254 ? -23.254 1.012 11.488 1.00 89.44 254 ASN A N 1
ATOM 2033 C CA . ASN A 1 254 ? -24.228 0.608 12.504 1.00 89.44 254 ASN A CA 1
ATOM 2034 C C . ASN A 1 254 ? -23.679 -0.456 13.462 1.00 89.44 254 ASN A C 1
ATOM 2036 O O . ASN A 1 254 ? -24.298 -0.731 14.487 1.00 89.44 254 ASN A O 1
ATOM 2040 N N . SER A 1 255 ? -22.543 -1.074 13.130 1.00 91.69 255 SER A N 1
ATOM 2041 C CA . SER A 1 255 ? -21.956 -2.154 13.916 1.00 91.69 255 SER A CA 1
ATOM 2042 C C . SER A 1 255 ? -20.436 -2.069 13.936 1.00 91.69 255 SER A C 1
ATOM 2044 O O . SER A 1 255 ? -19.784 -1.834 12.915 1.00 91.69 255 SER A O 1
ATOM 2046 N N . ILE A 1 256 ? -19.862 -2.263 15.120 1.00 91.75 256 ILE A N 1
ATOM 2047 C CA . ILE A 1 256 ? -18.417 -2.305 15.316 1.00 91.75 256 ILE A CA 1
ATOM 2048 C C . ILE A 1 256 ? -18.090 -3.589 16.060 1.00 91.75 256 ILE A C 1
ATOM 2050 O O . ILE A 1 256 ? -18.661 -3.867 17.114 1.00 91.75 256 ILE A O 1
ATOM 2054 N N . LYS A 1 257 ? -17.156 -4.369 15.518 1.00 91.31 257 LYS A N 1
ATOM 2055 C CA . LYS A 1 257 ? -16.617 -5.550 16.192 1.00 91.31 257 LYS A CA 1
ATOM 2056 C C . LYS A 1 257 ? -15.182 -5.295 16.594 1.00 91.31 257 LYS A C 1
ATOM 2058 O O . LYS A 1 257 ? -14.354 -4.992 15.743 1.00 91.31 257 LYS A O 1
ATOM 2063 N N . ILE A 1 258 ? -14.892 -5.484 17.875 1.00 91.50 258 ILE A N 1
ATOM 2064 C CA . ILE A 1 258 ? -13.533 -5.410 18.401 1.00 91.50 258 ILE A CA 1
ATOM 2065 C C . ILE A 1 258 ? -13.074 -6.822 18.749 1.00 91.50 258 ILE A C 1
ATOM 2067 O O . ILE A 1 258 ? -13.698 -7.525 19.546 1.00 91.50 258 ILE A O 1
ATOM 2071 N N . MET A 1 259 ? -11.981 -7.243 18.134 1.00 92.25 259 MET A N 1
ATOM 2072 C CA . MET A 1 259 ? -11.411 -8.577 18.258 1.00 92.25 259 MET A CA 1
ATOM 2073 C C . MET A 1 259 ? -9.915 -8.500 18.529 1.00 92.25 259 MET A C 1
ATOM 2075 O O . MET A 1 259 ? -9.320 -7.426 18.561 1.00 92.25 259 MET A O 1
ATOM 2079 N N . LYS A 1 260 ? -9.317 -9.650 18.811 1.00 92.44 260 LYS A N 1
ATOM 2080 C CA . LYS A 1 260 ? -7.875 -9.758 19.009 1.00 92.44 260 LYS A CA 1
ATOM 2081 C C . LYS A 1 260 ? -7.136 -9.804 17.675 1.00 92.44 260 LYS A C 1
ATOM 2083 O O . LYS A 1 260 ? -7.753 -10.021 16.631 1.00 92.44 260 LYS A O 1
ATOM 2088 N N . GLU A 1 261 ? -5.828 -9.597 17.728 1.00 92.88 261 GLU A N 1
ATOM 2089 C CA . GLU A 1 261 ? -4.942 -9.635 16.568 1.00 92.88 261 GLU A CA 1
ATOM 2090 C C . GLU A 1 261 ? -5.170 -10.905 15.738 1.00 92.88 261 GLU A C 1
ATOM 2092 O O . GLU A 1 261 ? -5.125 -12.026 16.260 1.00 92.88 261 GLU A O 1
ATOM 2097 N N . ARG A 1 262 ? -5.445 -10.710 14.441 1.00 90.31 262 ARG A N 1
ATOM 2098 C CA . ARG A 1 262 ? -5.622 -11.772 13.439 1.00 90.31 262 ARG A CA 1
ATOM 2099 C C . ARG A 1 262 ? -6.666 -12.826 13.831 1.00 90.31 262 ARG A C 1
ATOM 2101 O O . ARG A 1 262 ? -6.492 -14.016 13.556 1.00 90.31 262 ARG A O 1
ATOM 2108 N N . TYR A 1 263 ? -7.751 -12.385 14.468 1.00 92.62 263 TYR A N 1
ATOM 2109 C CA . TYR A 1 263 ? -8.887 -13.227 14.847 1.00 92.62 263 TYR A CA 1
ATOM 2110 C C . TYR A 1 263 ? -9.475 -14.006 13.657 1.00 92.62 263 TYR A C 1
ATOM 2112 O O . TYR A 1 263 ? -9.638 -13.469 12.564 1.00 92.62 263 TYR A O 1
ATOM 2120 N N . GLY A 1 264 ? -9.815 -15.276 13.876 1.00 88.94 264 GLY A N 1
ATOM 2121 C CA . GLY A 1 264 ? -10.358 -16.188 12.871 1.00 88.94 264 GLY A CA 1
ATOM 2122 C C . GLY A 1 264 ? -9.311 -16.795 11.934 1.00 88.94 264 GLY A C 1
ATOM 2123 O O . GLY A 1 264 ? -9.682 -17.470 10.974 1.00 88.94 264 GLY A O 1
ATOM 2124 N N . THR A 1 265 ? -8.016 -16.574 12.185 1.00 89.19 265 THR A N 1
ATOM 2125 C CA . THR A 1 265 ? -6.922 -17.096 11.351 1.00 89.19 265 THR A CA 1
ATOM 2126 C C . THR A 1 265 ? -6.089 -18.144 12.087 1.00 89.19 265 THR A C 1
ATOM 2128 O O . THR A 1 265 ? -6.080 -18.206 13.312 1.00 89.19 265 THR A O 1
ATOM 2131 N N . LYS A 1 266 ? -5.295 -18.931 11.347 1.00 91.81 266 LYS A N 1
ATOM 2132 C CA . LYS A 1 266 ? -4.307 -19.855 11.943 1.00 91.81 266 LYS A CA 1
ATOM 2133 C C . LYS A 1 266 ? -3.176 -19.154 12.712 1.00 91.81 266 LYS A C 1
ATOM 2135 O O . LYS A 1 266 ? -2.363 -19.823 13.335 1.00 91.81 266 LYS A O 1
ATOM 2140 N N . PHE A 1 267 ? -3.098 -17.830 12.607 1.00 91.06 267 PHE A N 1
ATOM 2141 C CA . PHE A 1 267 ? -2.101 -16.985 13.252 1.00 91.06 267 PHE A CA 1
ATOM 2142 C C . PHE A 1 267 ? -2.737 -16.005 14.247 1.00 91.06 267 PHE A C 1
ATOM 2144 O O . PHE A 1 267 ? -2.140 -14.983 14.584 1.00 91.06 267 PHE A O 1
ATOM 2151 N N . GLU A 1 268 ? -3.978 -16.278 14.643 1.00 91.88 268 GLU A N 1
ATOM 2152 C CA . GLU A 1 268 ? -4.665 -15.562 15.705 1.00 91.88 268 GLU A CA 1
ATOM 2153 C C . GLU A 1 268 ? -3.804 -15.548 16.971 1.00 91.88 268 GLU A C 1
ATOM 2155 O O . GLU A 1 268 ? -3.252 -16.580 17.356 1.00 91.88 268 GLU A O 1
ATOM 2160 N N . MET A 1 269 ? -3.700 -14.391 17.631 1.00 91.12 269 MET A N 1
ATOM 2161 C CA . MET A 1 269 ? -2.901 -14.307 18.853 1.00 91.12 269 MET A CA 1
ATOM 2162 C C . MET A 1 269 ? -3.443 -15.230 19.955 1.00 91.12 269 MET A C 1
ATOM 2164 O O . MET A 1 269 ? -4.660 -15.386 20.134 1.00 91.12 269 MET A O 1
ATOM 2168 N N . GLU A 1 270 ? -2.537 -15.797 20.748 1.00 89.31 270 GLU A N 1
ATOM 2169 C CA . GLU A 1 270 ? -2.901 -16.518 21.965 1.00 89.31 270 GLU A CA 1
ATOM 2170 C C . GLU A 1 270 ? -3.431 -15.548 23.036 1.00 89.31 270 GLU A C 1
ATOM 2172 O O . GLU A 1 270 ? -2.978 -14.410 23.163 1.00 89.31 270 GLU A O 1
ATOM 2177 N N . GLY A 1 271 ? -4.416 -15.990 23.822 1.00 88.19 271 GLY A N 1
ATOM 2178 C CA . GLY A 1 271 ? -5.037 -15.156 24.856 1.00 88.19 271 GLY A CA 1
ATOM 2179 C C . GLY A 1 271 ? -5.959 -14.061 24.303 1.00 88.19 271 GLY A C 1
ATOM 2180 O O . GLY A 1 271 ? -6.674 -14.276 23.320 1.00 88.19 271 GLY A O 1
ATOM 2181 N N . GLN A 1 272 ? -5.991 -12.915 24.991 1.00 87.19 272 GLN A N 1
ATOM 2182 C CA . GLN A 1 272 ? -6.757 -11.722 24.619 1.00 87.19 272 GLN A CA 1
ATOM 2183 C C . GLN A 1 272 ? -5.842 -10.500 24.604 1.00 87.19 272 GLN A C 1
ATOM 2185 O O . GLN A 1 272 ? -4.988 -10.355 25.478 1.00 87.19 272 GLN A O 1
ATOM 2190 N N . ALA A 1 273 ? -6.064 -9.600 23.654 1.00 86.12 273 ALA A N 1
ATOM 2191 C CA . ALA A 1 273 ? -5.482 -8.272 23.694 1.00 86.12 273 ALA A CA 1
ATOM 2192 C C . ALA A 1 273 ? -6.194 -7.414 24.747 1.00 86.12 273 ALA A C 1
ATOM 2194 O O . ALA A 1 273 ? -7.366 -7.625 25.070 1.00 86.12 273 ALA A O 1
ATOM 2195 N N . GLN A 1 274 ? -5.488 -6.427 25.287 1.00 84.62 274 GLN A N 1
ATOM 2196 C CA . GLN A 1 274 ? -6.015 -5.544 26.321 1.00 84.62 274 GLN A CA 1
ATOM 2197 C C . GLN A 1 274 ? -6.279 -4.149 25.754 1.00 84.62 274 GLN A C 1
ATOM 2199 O O . GLN A 1 274 ? -5.449 -3.590 25.041 1.00 84.62 274 GLN A O 1
ATOM 2204 N N . ILE A 1 275 ? -7.423 -3.583 26.129 1.00 86.19 275 ILE A N 1
ATOM 2205 C CA . ILE A 1 275 ? -7.836 -2.216 25.826 1.00 86.19 275 ILE A CA 1
ATOM 2206 C C . ILE A 1 275 ? -7.904 -1.431 27.136 1.00 86.19 275 ILE A C 1
ATOM 2208 O O . ILE A 1 275 ? -8.546 -1.873 28.090 1.00 86.19 275 ILE A O 1
ATOM 2212 N N . LEU A 1 276 ? -7.272 -0.263 27.194 1.00 81.50 276 LEU A N 1
ATOM 2213 C CA . LEU A 1 276 ? -7.369 0.660 28.321 1.00 81.50 276 LEU A CA 1
ATOM 2214 C C . LEU A 1 276 ? -8.287 1.837 27.982 1.00 81.50 276 LEU A C 1
ATOM 2216 O O . LEU A 1 276 ? -8.019 2.630 27.078 1.00 81.50 276 LEU A O 1
ATOM 2220 N N . ILE A 1 277 ? -9.340 1.991 28.781 1.00 79.12 277 ILE A N 1
ATOM 2221 C CA . ILE A 1 277 ? -10.317 3.075 28.695 1.00 79.12 277 ILE A CA 1
ATOM 2222 C C . ILE A 1 277 ? -10.130 4.021 29.883 1.00 79.12 277 ILE A C 1
ATOM 2224 O O . ILE A 1 277 ? -10.194 3.611 31.043 1.00 79.12 277 ILE A O 1
ATOM 2228 N N . LYS A 1 278 ? -9.910 5.311 29.607 1.00 73.19 278 LYS A N 1
ATOM 2229 C CA . LYS A 1 278 ? -9.822 6.359 30.637 1.00 73.19 278 LYS A CA 1
ATOM 2230 C C . LYS A 1 278 ? -11.219 6.920 30.924 1.00 73.19 278 LYS A C 1
ATOM 2232 O O . LYS A 1 278 ? -11.886 7.410 30.015 1.00 73.19 278 LYS A O 1
ATOM 2237 N N . VAL A 1 279 ? -11.658 6.869 32.184 1.00 71.50 279 VAL A N 1
ATOM 2238 C CA . VAL A 1 279 ? -12.968 7.381 32.628 1.00 71.50 279 VAL A CA 1
ATOM 2239 C C . VAL A 1 279 ? -12.749 8.406 33.739 1.00 71.50 279 VAL A C 1
ATOM 2241 O O . VAL A 1 279 ? -12.446 8.049 34.877 1.00 71.50 279 VAL A O 1
ATOM 2244 N N . GLY A 1 280 ? -12.870 9.696 33.410 1.00 71.50 280 GLY A N 1
ATOM 2245 C CA . GLY A 1 280 ? -12.511 10.780 34.331 1.00 71.50 280 GLY A CA 1
ATOM 2246 C C . GLY A 1 280 ? -11.036 10.687 34.743 1.00 71.50 280 GLY A C 1
ATOM 2247 O O . GLY A 1 280 ? -10.165 10.633 33.879 1.00 71.50 280 GLY A O 1
ATOM 2248 N N . ASN A 1 281 ? -10.770 10.608 36.052 1.00 70.19 281 ASN A N 1
ATOM 2249 C CA . ASN A 1 281 ? -9.425 10.377 36.607 1.00 70.19 281 ASN A CA 1
ATOM 2250 C C . ASN A 1 281 ? -9.088 8.880 36.799 1.00 70.19 281 ASN A C 1
ATOM 2252 O O . ASN A 1 281 ? -8.016 8.553 37.303 1.00 70.19 281 ASN A O 1
ATOM 2256 N N . GLY A 1 282 ? -10.000 7.967 36.445 1.00 63.50 282 GLY A N 1
ATOM 2257 C CA . GLY A 1 282 ? -9.846 6.518 36.593 1.00 63.50 282 GLY A CA 1
ATOM 2258 C C . GLY A 1 282 ? -9.483 5.795 35.291 1.00 63.50 282 GLY A C 1
ATOM 2259 O O . GLY A 1 282 ? -9.513 6.364 34.197 1.00 63.50 282 GLY A O 1
ATOM 2260 N N . ARG A 1 283 ? -9.154 4.504 35.414 1.00 70.50 283 ARG A N 1
ATOM 2261 C CA . ARG A 1 283 ? -8.797 3.600 34.309 1.00 70.50 283 ARG A CA 1
ATOM 2262 C C . ARG A 1 283 ? -9.625 2.316 34.390 1.00 70.50 283 ARG A C 1
ATOM 2264 O O . ARG A 1 283 ? -9.762 1.753 35.471 1.00 70.50 283 ARG A O 1
ATOM 2271 N N . ILE A 1 284 ? -10.140 1.856 33.253 1.00 71.50 284 ILE A N 1
ATOM 2272 C CA . ILE A 1 284 ? -10.821 0.568 33.085 1.00 71.50 284 ILE A CA 1
ATOM 2273 C C . ILE A 1 284 ? -10.047 -0.237 32.043 1.00 71.50 284 ILE A C 1
ATOM 2275 O O . ILE A 1 284 ? -9.749 0.276 30.968 1.00 71.50 284 ILE A O 1
ATOM 2279 N N . TYR A 1 285 ? -9.743 -1.495 32.352 1.00 69.75 285 TYR A N 1
ATOM 2280 C CA . TYR A 1 285 ? -9.138 -2.427 31.406 1.00 69.75 285 TYR A CA 1
ATOM 2281 C C . TYR A 1 285 ? -10.210 -3.389 30.890 1.00 69.75 285 TYR A C 1
ATOM 2283 O O . TYR A 1 285 ? -10.884 -4.046 31.681 1.00 69.75 285 TYR A O 1
ATOM 2291 N N . ALA A 1 286 ? -10.362 -3.460 29.572 1.00 72.50 286 ALA A N 1
ATOM 2292 C CA . ALA A 1 286 ? -11.220 -4.407 28.870 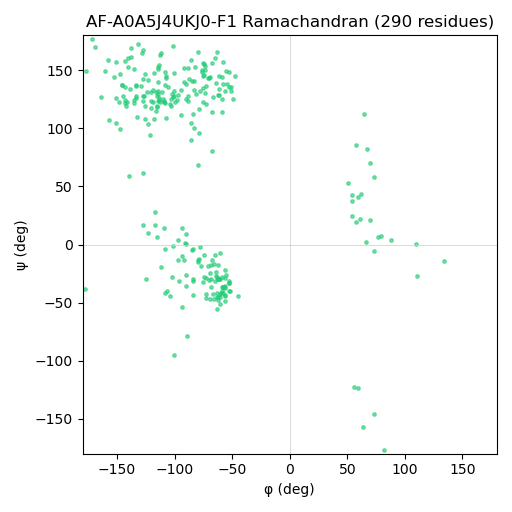1.00 72.50 286 ALA A CA 1
ATOM 2293 C C . ALA A 1 286 ? -10.357 -5.377 28.048 1.00 72.50 286 ALA A C 1
ATOM 2295 O O . ALA A 1 286 ? -9.232 -5.049 27.673 1.00 72.50 286 ALA A O 1
ATOM 2296 N N . ALA A 1 287 ? -10.872 -6.572 27.773 1.00 68.88 287 ALA A N 1
ATOM 2297 C CA . ALA A 1 287 ? -10.224 -7.540 26.891 1.00 68.88 287 ALA A CA 1
ATOM 2298 C C . ALA A 1 287 ? -10.876 -7.502 25.500 1.00 68.88 287 ALA A C 1
ATOM 2300 O O . ALA A 1 287 ? -12.080 -7.265 25.377 1.00 68.88 287 ALA A O 1
ATOM 2301 N N . SER A 1 288 ? -10.100 -7.747 24.447 1.00 63.50 288 SER A N 1
ATOM 2302 C CA . SER A 1 288 ? -10.621 -7.969 23.096 1.00 63.50 288 SER A CA 1
ATOM 2303 C C . SER A 1 288 ? -11.647 -9.111 23.083 1.00 63.50 288 SER A C 1
ATOM 2305 O O . SER A 1 288 ? -11.561 -10.033 23.890 1.00 63.50 288 SER A O 1
ATOM 2307 N N . GLY A 1 289 ? -12.638 -9.066 22.186 1.00 53.09 289 GLY A N 1
ATOM 2308 C CA . GLY A 1 289 ? -13.705 -10.077 22.131 1.00 53.09 289 GLY A CA 1
ATOM 2309 C C . GLY A 1 289 ? -14.923 -9.790 23.020 1.00 53.09 289 GLY A C 1
ATOM 2310 O O . GLY A 1 289 ? -15.852 -10.598 23.060 1.00 53.09 289 GLY A O 1
ATOM 2311 N N . MET A 1 290 ? -14.970 -8.638 23.695 1.00 51.03 290 MET A N 1
ATOM 2312 C CA . MET A 1 290 ? -16.202 -8.121 24.296 1.00 51.03 290 MET A CA 1
ATOM 2313 C C . MET A 1 290 ? -17.139 -7.582 23.201 1.00 51.03 290 MET A C 1
ATOM 2315 O O . MET A 1 290 ? -16.722 -6.794 22.354 1.00 51.03 290 MET A O 1
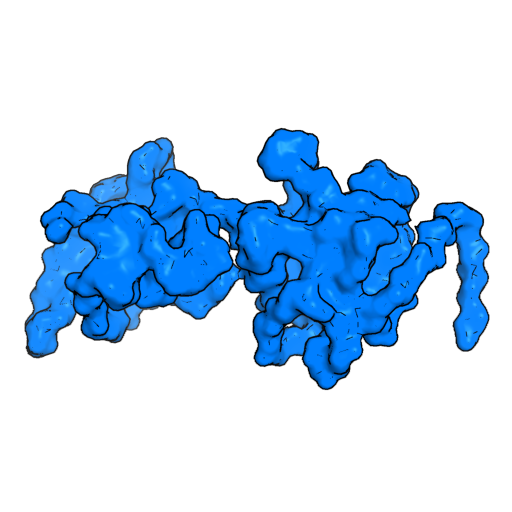ATOM 2319 N N . ARG A 1 291 ? -18.416 -7.990 23.217 1.00 41.47 291 ARG A N 1
ATOM 2320 C CA . ARG A 1 291 ? -19.473 -7.299 22.459 1.00 41.47 291 ARG A CA 1
ATOM 2321 C C . ARG A 1 291 ? -19.869 -6.051 23.248 1.00 41.47 291 ARG A C 1
ATOM 2323 O O . ARG A 1 291 ? -20.335 -6.195 24.378 1.00 41.47 291 ARG A O 1
ATOM 2330 N N . LEU A 1 292 ? -19.639 -4.872 22.672 1.00 40.00 292 LEU A N 1
ATOM 2331 C CA . LEU A 1 292 ? -20.193 -3.602 23.149 1.00 40.00 292 LEU A CA 1
ATOM 2332 C C . LEU A 1 292 ? -21.583 -3.381 22.551 1.00 40.00 292 LEU A C 1
ATOM 2334 O O . LEU A 1 292 ? -21.779 -3.785 21.381 1.00 40.00 292 LEU A O 1
#

Foldseek 3Di:
DDDDDDDDDDDDDDDFFPDWDCDDLQEQQGIETEHEPVDQGADADQADEFEQGFRDQDPDPLSNQPTQYALHYEYAYADDDDQDDLRHAAQQNYHYYHGGGPAAQSHYEYEEQCLLSCCLQFAQSRRNQHPDDPPPDDLRNAKYANHHVVCSSPDGNVVCVVGMGRSSLRLDAEPVNEFEAADDPPDPDGADLDRRHRALVRHYHAPLSLLQNSCCNVVVGSQAQDAEHHYAYHQNAHEHPDDDDDDCNSSSYPYYAFAHHPPPDPPGDPDWGWYWDDDPPDIDIDTTPDGD

Secondary structure (DSSP, 8-state):
---PPPS----------SEEES-BTTB-SSEEEE--TTS---B--SSEEEES-EE---SSTTTTTS-S--SSEEEE------PPPTTTB--TTEEEES-EESSS-SSEEEEETTHHHHHTSSSTTTTT-TT--TTTS-GGGEEEEES-HHHHTTS-HHHHHHH-EETHHHHSPPGGGEEEEEE-TT-SS-----TT--BTTB-BS-HHHHHHHHHHHHHSSTT---S-EEEEEEEEEEE-SS-----HHHHT-S-EEEEETTTTSTTPPSS--EEEEEETTEEEEEETT---

Sequence (292 aa):
MQMAFNETTHIEPLNSAKQVRTNEGGSGGGMYIYFDIYYPSSFLPQELIIHECRAIINTDPEYLHQSGFAGGFFLCSRYSGYPLSTDQLNFRGLKAYGNVAENYGQSLYVVMNYVKELCRLGLNGEYVKGNYSDIDSDESELEGIVMEIEQFDSLQLSLIIQQQKPLEYWWKRPYLDIWHLSYRQDGLINGQDNYGCGEYNDACQTISFAFSEISILVGDYDGAVIPEKKIGICSGGYDLVERFIFRPNECKTNSIKIMKERYGTKFEMEGQAQILIKVGNGRIYAASGMRL

Organism: NCBI:txid222440

Solvent-accessible surface area (backbone atoms only — not comparable to full-atom values): 15656 Å² total; per-residue (Å²): 135,92,78,87,81,75,89,90,76,90,82,86,81,88,58,44,59,81,41,77,41,71,40,54,64,30,15,2,30,50,30,22,37,47,46,52,88,92,48,102,42,22,44,63,47,78,71,41,74,45,58,66,19,55,8,44,65,34,88,50,82,92,32,46,61,62,20,1,29,2,0,18,30,24,40,31,22,70,68,81,87,72,86,82,49,75,85,30,48,25,28,58,24,31,38,69,44,78,29,36,27,72,63,46,6,18,34,29,24,36,30,21,61,54,49,38,53,50,19,49,37,60,67,75,16,44,36,60,48,34,70,64,39,102,83,80,50,63,62,58,34,38,23,31,34,76,34,32,39,70,54,54,70,71,39,55,55,76,58,48,68,71,62,41,42,41,46,62,70,41,32,51,75,40,76,95,58,33,35,15,31,19,22,40,98,87,49,95,71,60,29,46,81,47,81,66,38,15,35,84,92,44,14,11,42,43,72,71,52,46,42,33,49,48,10,28,78,77,53,66,33,62,80,25,73,38,73,64,46,38,35,16,27,24,82,87,10,32,42,64,86,63,95,79,77,97,38,45,85,80,61,26,25,84,37,71,47,48,30,28,29,53,64,97,47,101,72,35,56,84,84,66,15,45,36,39,45,76,54,88,97,46,79,46,80,47,55,40,64,56,88,122

Radius of gyration: 21.61 Å; Cα contacts (8 Å, |Δi|>4): 701; chains: 1; bounding box: 54×42×70 Å

Mean predicted aligned error: 8.29 Å